Protein AF-D7KE60-F1 (afdb_monomer_lite)

Organism: Arabidopsis lyrata subsp. lyrata (NCBI:txid81972)

Sequence (333 aa):
MVGFKNRYMLMEVFLDPDKDLLGEGTPIILTQFNLSKAIKDSILVNFGECGLGSSLGSFQVKYVNPITKLCIVRSSREEHRQVWSAITLVKSIGNCPEMRSPRTLEVWKLGTVNYLKSLKLQEKLVSERKAHHIPDTLLSLQHPPTYTLGKRRTDHNLLIPESELTKIGAELHYTQRGGDITFHGPHQAILYPIISLRSIGFGARNYVETLERSMIEFASIYGVKARAGNKCETGVWVGDRKIGAIGVRISSGITSHGLAFNIDPDLKYFEHIVPCGIADKEVTSLRRETDTLLPSEEVIHEQLVSCLAKAFSYDDVVWKEDPSVILDTQAEE

InterPro domains:
  IPR000544 Octanoyltransferase [MF_00013] (104-315)
  IPR000544 Octanoyltransferase [TIGR00214] (130-309)
  IPR000544 Octanoyltransferase [cd16444] (106-312)
  IPR002759 RNase P subunit Pop5/Rpp14/Rnp2-like [PF01900] (7-97)
  IPR004143 Biotinyl protein ligase (BPL) and lipoyl protein ligase (LPL), catalytic domain [PF21948] (114-301)
  IPR004143 Biotinyl protein ligase (BPL) and lipoyl protein ligase (LPL), catalytic domain [PS51733] (132-316)
  IPR020605 Octanoyltransferase, conserved site [PS01313] (177-192)
  IPR038085 RNase P subunit Pop5/Rpp14/Rnp2-like domain superfamily [SSF160350] (1-97)
  IPR045864 Class II Aminoacyl-tRNA synthetase/Biotinyl protein ligase (BPL) and lipoyl protein ligase (LPL) [G3DSA:3.30.930.10] (104-313)
  IPR045864 Class II Aminoacyl-tRNA synthetase/Biotinyl protein ligase (BPL) and lipoyl protein ligase (LPL) [SSF55681] (103-314)

Radius of gyration: 23.64 Å; chains: 1; bounding box: 56×45×69 Å

Foldseek 3Di:
DDDDQKDKDKDAWAFDPVPLDPVPNHGDQDDQVLLVVLLLVLQCVPVNPVSSVVFVVQKGWDDADRPRRITMMMGGPVCVVSSVVSSLVRQDRPPIGIDDDFAEEEEEEDEEDAPVLVVVLLVVLLVCVLVVVDGWYKYKYFYAKEKEFEPVAPVVQQQDDQVCQVVVVYYYYYYHWPFGIDITHPQKIWMWIFHQCVSLVDDPVLQQVLLQQLVCVLLVVQVQRKDADDVLRRAIDRPQAGQKHFIWDADPRTITGTMIGHADDPQVSVVRGDGSVDNPGHYDHSVRRGPDDDDDVVVSSVSSVVSSCVSSVRPHYHYDHDCCVVSVPPPDD

pLDDT: mean 86.37, std 14.99, range [31.67, 98.69]

Secondary structure (DSSP, 8-state):
----SEEEEEEE-EE-GGG---TT-------HHHHHHHHHHHHHHHHHHHHHHHHTTTEEEEEE-TTT-EEEEEEETTTHHHHHHHHTT--EETTEEEEPPP-EEEEEEEEE--HHHHHHHHHHHHHHHHTTSS--EEEEEE-SSEEEE-TT--GGGB-S-HHHHGGGT-EEEE--SSSSEEEE-TTEEEEEEE-BTGGGT--HHHHHHHHHHHHHHHHHHTT---EE--TT--SEEETTEEEEEEEEEEETTEEEEEEEEESS--THHHHTB-GGG-TT--B--HHHH--SPP--HHHHHHHHHHHHHHHTT-SEEEEE--THHHHSTTS--

Structure (mmCIF, N/CA/C/O backbone):
data_AF-D7KE60-F1
#
_entry.id   AF-D7KE60-F1
#
loop_
_atom_site.group_PDB
_atom_site.id
_atom_site.type_symbol
_atom_site.label_atom_id
_atom_site.label_alt_id
_atom_site.label_comp_id
_atom_site.label_asym_id
_atom_site.label_entity_id
_atom_site.label_seq_id
_atom_site.pdbx_PDB_ins_code
_atom_site.Cartn_x
_atom_site.Cartn_y
_atom_site.Cartn_z
_atom_site.occupancy
_atom_site.B_iso_or_equiv
_atom_site.auth_seq_id
_atom_site.auth_comp_id
_atom_site.auth_asym_id
_atom_site.auth_atom_id
_atom_site.pdbx_PDB_model_num
ATOM 1 N N . MET A 1 1 ? 34.890 17.217 -29.318 1.00 46.97 1 MET A N 1
ATOM 2 C CA . MET A 1 1 ? 34.384 15.979 -28.680 1.00 46.97 1 MET A CA 1
ATOM 3 C C . MET A 1 1 ? 33.602 15.202 -29.735 1.00 46.97 1 MET A C 1
ATOM 5 O O . MET A 1 1 ? 32.568 15.691 -30.174 1.00 46.97 1 MET A O 1
ATOM 9 N N . VAL A 1 2 ? 34.121 14.079 -30.241 1.00 47.41 2 VAL A N 1
ATOM 10 C CA . VAL A 1 2 ? 33.462 13.324 -31.325 1.00 47.41 2 VAL A CA 1
ATOM 11 C C . VAL A 1 2 ? 32.270 12.573 -30.732 1.00 47.41 2 VAL A C 1
ATOM 13 O O . VAL A 1 2 ? 32.423 11.534 -30.099 1.00 47.41 2 VAL A O 1
ATOM 16 N N . GLY A 1 3 ? 31.071 13.141 -30.855 1.00 57.66 3 GLY A N 1
ATOM 17 C CA . GLY A 1 3 ? 29.850 12.480 -30.411 1.00 57.66 3 GLY A CA 1
ATOM 18 C C . GLY A 1 3 ? 29.487 11.349 -31.368 1.00 57.66 3 GLY A C 1
ATOM 19 O O . GLY A 1 3 ? 29.265 11.599 -32.550 1.00 57.66 3 GLY A O 1
ATOM 20 N N . PHE A 1 4 ? 29.388 10.115 -30.872 1.00 65.50 4 PHE A N 1
ATOM 21 C CA . PHE A 1 4 ? 28.862 9.007 -31.669 1.00 65.50 4 PHE A CA 1
ATOM 22 C C . PHE A 1 4 ? 27.453 9.352 -32.177 1.00 65.50 4 PHE A C 1
ATOM 24 O O . PHE A 1 4 ? 26.570 9.706 -31.392 1.00 65.50 4 PHE A O 1
ATOM 31 N N . LYS A 1 5 ? 27.251 9.263 -33.500 1.00 79.19 5 LYS A N 1
ATOM 32 C CA . LYS A 1 5 ? 25.970 9.584 -34.158 1.00 79.19 5 LYS A CA 1
ATOM 33 C C . LYS A 1 5 ? 24.839 8.621 -33.769 1.00 79.19 5 LYS A C 1
ATOM 35 O O . LYS A 1 5 ? 23.671 8.990 -33.837 1.00 79.19 5 LYS A O 1
ATOM 40 N N . ASN A 1 6 ? 25.192 7.406 -33.342 1.00 86.75 6 ASN A N 1
ATOM 41 C CA . ASN A 1 6 ? 24.256 6.333 -33.018 1.00 86.75 6 ASN A CA 1
ATOM 42 C C . ASN A 1 6 ? 24.413 5.855 -31.568 1.00 86.75 6 ASN A C 1
ATOM 44 O O . ASN A 1 6 ? 25.506 5.902 -30.999 1.00 86.75 6 ASN A O 1
ATOM 48 N N . ARG A 1 7 ? 23.323 5.331 -31.011 1.00 88.94 7 ARG A N 1
ATOM 49 C CA . ARG A 1 7 ? 23.256 4.562 -29.767 1.00 88.94 7 ARG A CA 1
ATOM 50 C C . ARG A 1 7 ? 22.874 3.120 -30.087 1.00 88.94 7 ARG A C 1
ATOM 52 O O . ARG A 1 7 ? 22.149 2.870 -31.048 1.00 88.94 7 ARG A O 1
ATOM 59 N N . TYR A 1 8 ? 23.367 2.190 -29.279 1.00 90.31 8 TYR A N 1
ATOM 60 C CA . TYR A 1 8 ? 23.020 0.776 -29.356 1.00 90.31 8 TYR A CA 1
ATOM 61 C C . TYR A 1 8 ? 22.368 0.371 -28.042 1.00 90.31 8 TYR A C 1
ATOM 63 O O . TYR A 1 8 ? 22.864 0.717 -26.972 1.00 90.31 8 TYR A O 1
ATOM 71 N N . MET A 1 9 ? 21.243 -0.320 -28.149 1.00 88.56 9 MET A N 1
ATOM 72 C CA . MET A 1 9 ? 20.443 -0.808 -27.035 1.00 88.56 9 MET A CA 1
ATOM 73 C C . MET A 1 9 ? 20.484 -2.326 -27.086 1.00 88.56 9 MET A C 1
ATOM 75 O O . MET A 1 9 ? 20.117 -2.905 -28.110 1.00 88.56 9 MET A O 1
ATOM 79 N N . LEU A 1 10 ? 20.961 -2.942 -26.008 1.00 86.62 10 LEU A N 1
ATOM 80 C CA . LEU A 1 10 ? 20.851 -4.377 -25.789 1.00 86.62 10 LEU A CA 1
ATOM 81 C C . LEU A 1 10 ? 19.550 -4.629 -25.028 1.00 86.62 10 LEU A C 1
ATOM 83 O O . LEU A 1 10 ? 19.297 -3.966 -24.024 1.00 86.62 10 LEU A O 1
ATOM 87 N N . MET A 1 11 ? 18.732 -5.547 -25.525 1.00 82.56 11 MET A N 1
ATOM 88 C CA . MET A 1 11 ? 17.484 -5.948 -24.881 1.00 82.56 11 MET A CA 1
ATOM 89 C C . MET A 1 11 ? 17.306 -7.457 -24.978 1.00 82.56 11 MET A C 1
ATOM 91 O O . MET A 1 11 ? 17.810 -8.089 -25.906 1.00 82.56 11 MET A O 1
ATOM 95 N N . GLU A 1 12 ? 16.568 -8.011 -24.034 1.00 82.62 12 GLU A N 1
ATOM 96 C CA . GLU A 1 12 ? 16.146 -9.404 -24.024 1.00 82.62 12 GLU A CA 1
ATOM 97 C C . GLU A 1 12 ? 14.629 -9.440 -24.185 1.00 82.62 12 GLU A C 1
ATOM 99 O O . GLU A 1 12 ? 13.923 -8.643 -23.564 1.00 82.62 12 GLU A O 1
ATOM 104 N N . VAL A 1 13 ? 14.140 -10.309 -25.070 1.00 77.25 13 VAL A N 1
ATOM 105 C CA . VAL A 1 13 ? 12.714 -10.413 -25.389 1.00 77.25 13 VAL A CA 1
ATOM 106 C C . VAL A 1 13 ? 12.153 -11.698 -24.809 1.00 77.25 13 VAL A C 1
ATOM 108 O O . VAL A 1 13 ? 12.461 -12.791 -25.268 1.00 77.25 13 VAL A O 1
ATOM 111 N N . PHE A 1 14 ? 11.265 -11.591 -23.841 1.00 69.81 14 PHE A N 1
ATOM 112 C CA . PHE A 1 14 ? 10.626 -12.768 -23.282 1.00 69.81 14 PHE A CA 1
ATOM 113 C C . PHE A 1 14 ? 9.329 -13.050 -24.085 1.00 69.81 14 PHE A C 1
ATOM 115 O O . PHE A 1 14 ? 8.624 -12.113 -24.467 1.00 69.81 14 PHE A O 1
ATOM 122 N N . LEU A 1 15 ? 8.998 -14.317 -24.359 1.00 64.31 15 LEU A N 1
ATOM 123 C CA . LEU A 1 15 ? 7.749 -14.740 -25.024 1.00 64.31 15 LEU A CA 1
ATOM 124 C C . LEU A 1 15 ? 7.071 -15.831 -24.180 1.00 64.31 15 LEU A C 1
ATOM 126 O O . LEU A 1 15 ? 7.772 -16.710 -23.684 1.00 64.31 15 LEU A O 1
ATOM 130 N N . ASP A 1 16 ? 5.744 -15.767 -24.031 1.00 55.69 16 ASP A N 1
ATOM 131 C CA . ASP A 1 16 ? 4.937 -16.712 -23.239 1.00 55.69 16 ASP A CA 1
ATOM 132 C C . ASP A 1 16 ? 4.808 -18.077 -23.960 1.00 55.69 16 ASP A C 1
ATOM 134 O O . ASP A 1 16 ? 4.165 -18.132 -25.015 1.00 55.69 16 ASP A O 1
ATOM 138 N N . PRO A 1 17 ? 5.385 -19.171 -23.420 1.00 53.06 17 PRO A N 1
ATOM 139 C CA . PRO A 1 17 ? 5.362 -20.488 -24.057 1.00 53.06 17 PRO A CA 1
ATOM 140 C C . PRO A 1 17 ? 3.973 -21.153 -24.049 1.00 53.06 17 PRO A C 1
ATOM 142 O O . PRO A 1 17 ? 3.715 -22.014 -24.888 1.00 53.06 17 PRO A O 1
ATOM 145 N N . ASP A 1 18 ? 3.050 -20.744 -23.168 1.00 51.41 18 ASP A N 1
ATOM 146 C CA . ASP A 1 18 ? 1.690 -21.309 -23.094 1.00 51.41 18 ASP A CA 1
ATOM 147 C C . ASP A 1 18 ? 0.725 -20.653 -24.099 1.00 51.41 18 ASP A C 1
ATOM 149 O O . ASP A 1 18 ? -0.387 -21.135 -24.336 1.00 51.41 18 ASP A O 1
ATOM 153 N N . LYS A 1 19 ? 1.157 -19.556 -24.736 1.00 51.66 19 LYS A N 1
ATOM 154 C CA . LYS A 1 19 ? 0.438 -18.854 -25.813 1.00 51.66 19 LYS A CA 1
ATOM 155 C C . LYS A 1 19 ? 1.137 -18.955 -27.168 1.00 51.66 19 LYS A C 1
ATOM 157 O O . LYS A 1 19 ? 0.814 -18.193 -28.080 1.00 51.66 19 LYS A O 1
ATOM 162 N N . ASP A 1 20 ? 2.019 -19.939 -27.334 1.00 44.69 20 ASP A N 1
ATOM 163 C CA . ASP A 1 20 ? 2.689 -20.266 -28.603 1.00 44.69 20 ASP A CA 1
ATOM 164 C C . ASP A 1 20 ? 1.757 -20.873 -29.673 1.00 44.69 20 ASP A C 1
ATOM 166 O O . ASP A 1 20 ? 2.195 -21.288 -30.747 1.00 44.69 20 ASP A O 1
ATOM 170 N N . LEU A 1 21 ? 0.447 -20.897 -29.430 1.00 43.28 21 LEU A N 1
ATOM 171 C CA . LEU A 1 21 ? -0.534 -21.386 -30.384 1.00 43.28 21 LEU A CA 1
ATOM 172 C C . LEU A 1 21 ? -1.233 -20.205 -31.069 1.00 43.28 21 LEU A C 1
ATOM 174 O O . LEU A 1 21 ? -2.260 -19.697 -30.619 1.00 43.28 21 LEU A O 1
ATOM 178 N N . LEU A 1 22 ? -0.751 -19.862 -32.270 1.00 44.56 22 LEU A N 1
ATOM 179 C CA . LEU A 1 22 ? -1.705 -19.657 -33.365 1.00 44.56 22 LEU A CA 1
ATOM 180 C C . LEU A 1 22 ? -2.633 -20.880 -33.366 1.00 44.56 22 LEU A C 1
ATOM 182 O O . LEU A 1 22 ? -2.173 -21.982 -33.063 1.00 44.56 22 LEU A O 1
ATOM 186 N N . GLY A 1 23 ? -3.898 -20.733 -33.753 1.00 46.22 23 GLY A N 1
ATOM 187 C CA . GLY A 1 23 ? -4.833 -21.860 -33.901 1.00 46.22 23 GLY A CA 1
ATOM 188 C C . GLY A 1 23 ? -4.371 -22.995 -34.841 1.00 46.22 23 GLY A C 1
ATOM 189 O O . GLY A 1 23 ? -5.167 -23.872 -35.142 1.00 46.22 23 GLY A O 1
ATOM 190 N N . GLU A 1 24 ? -3.107 -22.990 -35.287 1.00 43.84 24 GLU A N 1
ATOM 191 C CA . GLU A 1 24 ? -2.428 -23.950 -36.156 1.00 43.84 24 GLU A CA 1
ATOM 192 C C . GLU A 1 24 ? -0.937 -24.198 -35.773 1.00 43.84 24 GLU A C 1
ATOM 194 O O . GLU A 1 24 ? -0.096 -24.404 -36.645 1.00 43.84 24 GLU A O 1
ATOM 199 N N . GLY A 1 25 ? -0.554 -24.174 -34.487 1.00 44.25 25 GLY A N 1
ATOM 200 C CA . GLY A 1 25 ? 0.670 -24.861 -34.010 1.00 44.25 25 GLY A CA 1
ATOM 201 C C . GLY A 1 25 ? 2.030 -24.414 -34.583 1.00 44.25 25 GLY A C 1
ATOM 202 O O . GLY A 1 25 ? 2.962 -25.216 -34.633 1.00 44.25 25 GLY A O 1
ATOM 203 N N . THR A 1 26 ? 2.175 -23.162 -35.025 1.00 46.16 26 THR A N 1
ATOM 204 C CA . THR A 1 26 ? 3.445 -22.617 -35.542 1.00 46.16 26 THR A CA 1
ATOM 205 C C . THR A 1 26 ? 4.108 -21.688 -34.513 1.00 46.16 26 THR A C 1
ATOM 207 O O . THR A 1 26 ? 3.532 -20.645 -34.200 1.00 46.16 26 THR A O 1
ATOM 210 N N . PRO A 1 27 ? 5.317 -22.011 -34.001 1.00 53.16 27 PRO A N 1
ATOM 211 C CA . PRO A 1 27 ? 5.994 -21.191 -32.998 1.00 53.16 27 PRO A CA 1
ATOM 212 C C . PRO A 1 27 ? 6.418 -19.841 -33.583 1.00 53.16 27 PRO A C 1
ATOM 214 O O . PRO A 1 27 ? 6.889 -19.748 -34.723 1.00 53.16 27 PRO A O 1
ATOM 217 N N . ILE A 1 28 ? 6.284 -18.774 -32.795 1.00 56.72 28 ILE A N 1
ATOM 218 C CA . ILE A 1 28 ? 6.616 -17.421 -33.243 1.00 56.72 28 ILE A CA 1
ATOM 219 C C . ILE A 1 28 ? 8.138 -17.252 -33.261 1.00 56.72 28 ILE A C 1
ATOM 221 O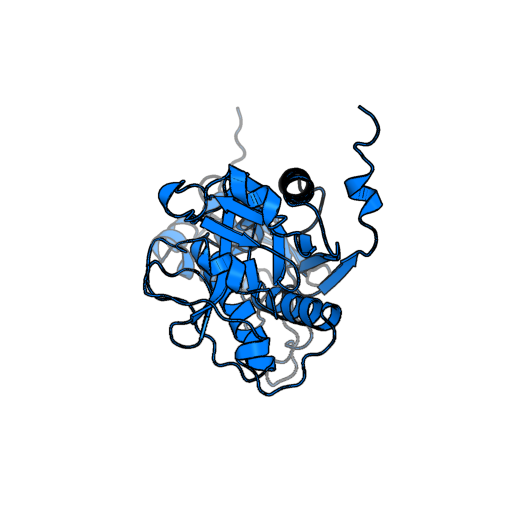 O . ILE A 1 28 ? 8.810 -17.162 -32.234 1.00 56.72 28 ILE A O 1
ATOM 225 N N . ILE A 1 29 ? 8.704 -17.181 -34.466 1.00 67.31 29 ILE A N 1
ATOM 226 C CA . ILE A 1 29 ? 10.134 -16.936 -34.651 1.00 67.31 29 ILE A CA 1
ATOM 227 C C . ILE A 1 29 ? 10.412 -15.447 -34.410 1.00 67.31 29 ILE A C 1
ATOM 229 O O . ILE A 1 29 ? 9.898 -14.565 -35.110 1.00 67.31 29 ILE A O 1
ATOM 233 N N . LEU A 1 30 ? 11.264 -15.160 -33.422 1.00 75.94 30 LEU A N 1
ATOM 234 C CA . LEU A 1 30 ? 11.797 -13.822 -33.179 1.00 75.94 30 LEU A CA 1
ATOM 235 C C . LEU A 1 30 ? 12.681 -13.431 -34.368 1.00 75.94 30 LEU A C 1
ATOM 237 O O . LEU A 1 30 ? 13.759 -13.985 -34.574 1.00 75.94 30 LEU A O 1
ATOM 241 N N . THR A 1 31 ? 12.203 -12.488 -35.178 1.00 84.19 31 THR A N 1
ATOM 242 C CA . THR A 1 31 ? 12.907 -11.989 -36.364 1.00 84.19 31 THR A CA 1
ATOM 243 C C . THR A 1 31 ? 13.138 -10.488 -36.256 1.00 84.19 31 THR A C 1
ATOM 245 O O . THR A 1 31 ? 12.410 -9.772 -35.565 1.00 84.19 31 THR A O 1
ATOM 248 N N . GLN A 1 32 ? 14.125 -9.983 -37.002 1.00 87.56 32 GLN A N 1
ATOM 249 C CA . GLN A 1 32 ? 14.351 -8.539 -37.125 1.00 87.56 32 GLN A CA 1
ATOM 250 C C . GLN A 1 32 ? 13.101 -7.805 -37.628 1.00 87.56 32 GLN A C 1
ATOM 252 O O . GLN A 1 32 ? 12.833 -6.684 -37.199 1.00 87.56 32 GLN A O 1
ATOM 257 N N . PHE A 1 33 ? 12.333 -8.444 -38.515 1.00 86.19 33 PHE A N 1
ATOM 258 C CA . PHE A 1 33 ? 11.104 -7.890 -39.067 1.00 86.19 33 PHE A CA 1
ATOM 259 C C . PHE A 1 33 ? 10.026 -7.722 -37.992 1.00 86.19 33 PHE A C 1
ATOM 261 O O . PHE A 1 33 ? 9.535 -6.611 -37.802 1.00 86.19 33 PHE A O 1
ATOM 268 N N . ASN A 1 34 ? 9.712 -8.790 -37.251 1.00 84.31 34 ASN A N 1
ATOM 269 C CA . ASN A 1 34 ? 8.664 -8.764 -36.229 1.00 84.31 34 ASN A CA 1
ATOM 270 C C . ASN A 1 34 ? 8.994 -7.763 -35.114 1.00 84.31 34 ASN A C 1
ATOM 272 O O . ASN A 1 34 ? 8.144 -6.953 -34.749 1.00 84.31 34 ASN A O 1
ATOM 276 N N . LEU A 1 35 ? 10.245 -7.751 -34.642 1.00 87.00 35 LEU A N 1
ATOM 277 C CA . LEU A 1 35 ? 10.690 -6.803 -33.622 1.00 87.00 35 LEU A CA 1
ATOM 278 C C . LEU A 1 35 ? 10.677 -5.358 -34.144 1.00 87.00 35 LEU A C 1
ATOM 280 O O . LEU A 1 35 ? 10.209 -4.449 -33.464 1.00 87.00 35 LEU A O 1
ATOM 284 N N . SER A 1 36 ? 11.138 -5.124 -35.379 1.00 89.69 36 SER A N 1
ATOM 285 C CA . SER A 1 36 ? 11.088 -3.784 -35.967 1.00 89.69 36 SER A CA 1
ATOM 286 C C . SER A 1 36 ? 9.656 -3.293 -36.151 1.00 89.69 36 SER A C 1
ATOM 288 O O . SER A 1 36 ? 9.430 -2.092 -36.010 1.00 89.69 36 SER A O 1
ATOM 290 N N . LYS A 1 37 ? 8.719 -4.178 -36.502 1.00 87.56 37 LYS A N 1
ATOM 291 C CA . LYS A 1 37 ? 7.302 -3.845 -36.640 1.00 87.56 37 LYS A CA 1
ATOM 292 C C . LYS A 1 37 ? 6.700 -3.485 -35.282 1.00 87.56 37 LYS A C 1
ATOM 294 O O . LYS A 1 37 ? 6.145 -2.404 -35.156 1.00 87.56 37 LYS A O 1
ATOM 299 N N . ALA A 1 38 ? 6.926 -4.307 -34.260 1.00 86.94 38 ALA A N 1
ATOM 300 C CA . ALA A 1 38 ? 6.417 -4.070 -32.911 1.00 86.94 38 ALA A CA 1
ATOM 301 C C . ALA A 1 38 ? 6.899 -2.733 -32.315 1.00 86.94 38 ALA A C 1
ATOM 303 O O . ALA A 1 38 ? 6.112 -1.975 -31.750 1.00 86.94 38 ALA A O 1
ATOM 304 N N . ILE A 1 39 ? 8.174 -2.381 -32.528 1.00 89.31 39 ILE A N 1
ATOM 305 C CA . ILE A 1 39 ? 8.711 -1.074 -32.121 1.00 89.31 39 ILE A CA 1
ATOM 306 C C . ILE A 1 39 ? 8.022 0.067 -32.884 1.00 89.31 39 ILE A C 1
ATOM 308 O O . ILE A 1 39 ? 7.667 1.067 -32.270 1.00 89.31 39 ILE A O 1
ATOM 312 N N . LYS A 1 40 ? 7.804 -0.060 -34.203 1.00 90.19 40 LYS A N 1
ATOM 313 C CA . LYS A 1 40 ? 7.091 0.965 -34.994 1.00 90.19 40 LYS A CA 1
ATOM 314 C C . LYS A 1 40 ? 5.652 1.143 -34.525 1.00 90.19 40 LYS A C 1
ATOM 316 O O . LYS A 1 40 ? 5.221 2.279 -34.365 1.00 90.19 40 LYS A O 1
ATOM 321 N N . ASP A 1 41 ? 4.950 0.045 -34.271 1.00 87.50 41 ASP A N 1
ATOM 322 C CA . ASP A 1 41 ? 3.567 0.063 -33.796 1.00 87.50 41 ASP A CA 1
ATOM 323 C C . ASP A 1 41 ? 3.491 0.729 -32.411 1.00 87.50 41 ASP A C 1
ATOM 325 O O . ASP A 1 41 ? 2.658 1.604 -32.187 1.00 87.50 41 ASP A O 1
ATOM 329 N N . SER A 1 42 ? 4.431 0.424 -31.509 1.00 86.50 42 SER A N 1
ATOM 330 C CA . SER A 1 42 ? 4.547 1.114 -30.218 1.00 86.50 42 SER A CA 1
ATOM 331 C C . SER A 1 42 ? 4.870 2.605 -30.369 1.00 86.50 42 SER A C 1
ATOM 333 O O . SER A 1 42 ? 4.292 3.432 -29.660 1.00 86.50 42 SER A O 1
ATOM 335 N N . ILE A 1 43 ? 5.749 2.990 -31.305 1.00 88.31 43 ILE A N 1
ATOM 336 C CA . ILE A 1 43 ? 6.020 4.409 -31.583 1.00 88.31 43 ILE A CA 1
ATOM 337 C C . ILE A 1 43 ? 4.743 5.103 -32.065 1.00 88.31 43 ILE A C 1
ATOM 339 O O . ILE A 1 43 ? 4.411 6.171 -31.562 1.00 88.31 43 ILE A O 1
ATOM 343 N N . LEU A 1 44 ? 4.012 4.490 -32.995 1.00 88.00 44 LEU A N 1
ATOM 344 C CA . LEU A 1 44 ? 2.772 5.041 -33.535 1.00 88.00 44 LEU A CA 1
ATOM 345 C C . LEU A 1 44 ? 1.718 5.242 -32.441 1.00 88.00 44 LEU A C 1
ATOM 347 O O . LEU A 1 44 ? 1.119 6.310 -32.355 1.00 88.00 44 LEU A O 1
ATOM 351 N N . VAL A 1 45 ? 1.524 4.241 -31.580 1.00 85.19 45 VAL A N 1
ATOM 352 C CA . VAL A 1 45 ? 0.540 4.294 -30.489 1.00 85.19 45 VAL A CA 1
ATOM 353 C C . VAL A 1 45 ? 0.895 5.367 -29.456 1.00 85.19 45 VAL A C 1
ATOM 355 O O . VAL A 1 45 ? 0.009 6.076 -28.987 1.00 85.19 45 VAL A O 1
ATOM 358 N N . ASN A 1 46 ? 2.174 5.500 -29.095 1.00 83.69 46 ASN A N 1
ATOM 359 C CA . ASN A 1 46 ? 2.593 6.362 -27.985 1.00 83.69 46 ASN A CA 1
ATOM 360 C C . ASN A 1 46 ? 3.010 7.782 -28.413 1.00 83.69 46 ASN A C 1
ATOM 362 O O . ASN A 1 46 ? 2.935 8.706 -27.606 1.00 83.69 46 ASN A O 1
ATOM 366 N N . PHE A 1 47 ? 3.457 7.965 -29.659 1.00 86.38 47 PHE A N 1
ATOM 367 C CA . PHE A 1 47 ? 4.013 9.224 -30.181 1.00 86.38 47 PHE A CA 1
ATOM 368 C C . PHE A 1 47 ? 3.332 9.709 -31.473 1.00 86.38 47 PHE A C 1
ATOM 370 O O . PHE A 1 47 ? 3.720 10.741 -32.027 1.00 86.38 47 PHE A O 1
ATOM 377 N N . GLY A 1 48 ? 2.305 8.999 -31.949 1.00 85.50 48 GLY A N 1
ATOM 378 C CA . GLY A 1 48 ? 1.530 9.364 -33.132 1.00 85.50 48 GLY A CA 1
ATOM 379 C C . GLY A 1 48 ? 2.303 9.241 -34.448 1.00 85.50 48 GLY A C 1
ATOM 380 O O . GLY A 1 48 ? 3.457 8.808 -34.502 1.00 85.50 48 GLY A O 1
ATOM 381 N N . GLU A 1 49 ? 1.658 9.653 -35.540 1.00 89.50 49 GLU A N 1
ATOM 382 C CA . GLU A 1 49 ? 2.231 9.577 -36.891 1.00 89.50 49 GLU A CA 1
ATOM 383 C C . GLU A 1 49 ? 3.487 10.441 -37.046 1.00 89.50 49 GLU A C 1
ATOM 385 O O . GLU A 1 49 ? 4.440 10.024 -37.699 1.00 89.50 49 GLU A O 1
ATOM 390 N N . CYS A 1 50 ? 3.530 11.610 -36.396 1.00 85.06 50 CYS A N 1
ATOM 391 C CA . CYS A 1 50 ? 4.701 12.488 -36.408 1.00 85.06 50 CYS A CA 1
ATOM 392 C C . CYS A 1 50 ? 5.920 11.822 -35.754 1.00 85.06 50 CYS A C 1
ATOM 394 O O . CYS A 1 50 ? 7.019 11.892 -36.305 1.00 85.06 50 CYS A O 1
ATOM 396 N N . GLY A 1 51 ? 5.728 11.147 -34.614 1.00 84.50 51 GLY A N 1
ATOM 397 C CA . GLY A 1 51 ? 6.797 10.404 -33.945 1.00 84.50 51 GLY A CA 1
ATOM 398 C C . GLY A 1 51 ? 7.267 9.206 -34.771 1.00 84.50 51 GLY A C 1
ATOM 399 O O . GLY A 1 51 ? 8.467 8.958 -34.895 1.00 84.50 51 GLY A O 1
ATOM 400 N N . LEU A 1 52 ? 6.343 8.488 -35.416 1.00 88.12 52 LEU A N 1
ATOM 401 C CA . LEU A 1 52 ? 6.719 7.425 -36.349 1.00 88.12 52 LEU A CA 1
ATOM 402 C C . LEU A 1 52 ? 7.509 7.989 -37.543 1.00 88.12 52 LEU A C 1
ATOM 404 O O . LEU A 1 52 ? 8.540 7.426 -37.910 1.00 88.12 52 LEU A O 1
ATOM 408 N N . GLY A 1 53 ? 7.068 9.126 -38.085 1.00 86.06 53 GLY A N 1
ATOM 409 C CA . GLY A 1 53 ? 7.720 9.904 -39.137 1.00 86.06 53 GLY A CA 1
ATOM 410 C C . GLY A 1 53 ? 9.176 10.248 -38.829 1.00 86.06 53 GLY A C 1
ATOM 411 O O . GLY A 1 53 ? 10.059 9.929 -39.622 1.00 86.06 53 GLY A O 1
ATOM 412 N N . SER A 1 54 ? 9.445 10.838 -37.659 1.00 83.94 54 SER A N 1
ATOM 413 C CA . SER A 1 54 ? 10.810 11.198 -37.229 1.00 83.94 54 SER A CA 1
ATOM 414 C C . SER A 1 54 ? 11.699 9.974 -36.984 1.00 83.94 54 SER A C 1
ATOM 416 O O . SER A 1 54 ? 12.918 10.002 -37.183 1.00 83.94 54 SER A O 1
ATOM 418 N N . SER A 1 55 ? 11.084 8.868 -36.564 1.00 84.00 55 SER A N 1
ATOM 419 C CA . SER A 1 55 ? 11.781 7.626 -36.244 1.00 84.00 55 SER A CA 1
ATOM 420 C C . SER A 1 55 ? 12.035 6.721 -37.457 1.00 84.00 55 SER A C 1
ATOM 422 O O . SER A 1 55 ? 12.874 5.815 -37.377 1.00 84.00 55 SER A O 1
ATOM 424 N N . LEU A 1 56 ? 11.363 6.951 -38.590 1.00 77.25 56 LEU A N 1
ATOM 425 C CA . LEU A 1 56 ? 11.551 6.197 -39.832 1.00 77.25 56 LEU A CA 1
ATOM 426 C C . LEU A 1 56 ? 12.972 6.421 -40.383 1.00 77.25 56 LEU A C 1
ATOM 428 O O . LEU A 1 56 ? 13.328 7.494 -40.851 1.00 77.25 56 LEU A O 1
ATOM 432 N N . GLY A 1 57 ? 13.814 5.386 -40.293 1.00 79.44 57 GLY A N 1
ATOM 433 C CA . GLY A 1 57 ? 15.237 5.433 -40.673 1.00 79.44 57 GLY A CA 1
ATOM 434 C C . GLY A 1 57 ? 16.185 5.819 -39.529 1.00 79.44 57 GLY A C 1
ATOM 435 O O . GLY A 1 57 ? 17.383 5.524 -39.587 1.00 79.44 57 GLY A O 1
ATOM 436 N N . SER A 1 58 ? 15.645 6.378 -38.445 1.00 84.69 58 SER A N 1
ATOM 437 C CA . SER A 1 58 ? 16.393 6.733 -37.237 1.00 84.69 58 SER A CA 1
ATOM 438 C C . SER A 1 58 ? 16.685 5.533 -36.341 1.00 84.69 58 SER A C 1
ATOM 440 O O . SER A 1 58 ? 17.556 5.633 -35.483 1.00 84.69 58 SER A O 1
ATOM 442 N N . PHE A 1 59 ? 16.045 4.377 -36.538 1.00 92.19 59 PHE A N 1
ATOM 443 C CA . PHE A 1 59 ? 16.415 3.144 -35.842 1.00 92.19 59 PHE A CA 1
ATOM 444 C C . PHE A 1 59 ? 16.438 1.912 -36.750 1.00 92.19 59 PHE A C 1
ATOM 446 O O . PHE A 1 59 ? 15.821 1.880 -37.812 1.00 92.19 59 PHE A O 1
ATOM 453 N N . GLN A 1 60 ? 17.190 0.895 -36.330 1.00 92.81 60 GLN A N 1
ATOM 454 C CA . GLN A 1 60 ? 17.276 -0.394 -37.005 1.00 92.81 60 GLN A CA 1
ATOM 455 C C . GLN A 1 60 ? 17.584 -1.509 -36.004 1.00 92.81 60 GLN A C 1
ATOM 457 O O . GLN A 1 60 ? 18.542 -1.409 -35.234 1.00 92.81 60 GLN A O 1
ATOM 462 N N . VAL A 1 61 ? 16.826 -2.602 -36.069 1.00 91.94 61 VAL A N 1
ATOM 463 C CA . VAL A 1 61 ? 17.172 -3.855 -35.388 1.00 91.94 61 VAL A CA 1
ATOM 464 C C . VAL A 1 61 ? 18.378 -4.469 -36.105 1.00 91.94 61 VAL A C 1
ATOM 466 O O . VAL A 1 61 ? 18.303 -4.791 -37.288 1.00 91.94 61 VAL A O 1
ATOM 469 N N . LYS A 1 62 ? 19.518 -4.565 -35.419 1.00 93.56 62 LYS A N 1
ATOM 470 C CA . LYS A 1 62 ? 20.794 -5.038 -35.981 1.00 93.56 62 LYS A CA 1
ATOM 471 C C . LYS A 1 62 ? 21.039 -6.519 -35.745 1.00 93.56 62 LYS A C 1
ATOM 473 O O . LYS A 1 62 ? 21.686 -7.162 -36.564 1.00 93.56 62 LYS A O 1
ATOM 478 N N . TYR A 1 63 ? 20.544 -7.038 -34.632 1.00 91.88 63 TYR A N 1
ATOM 479 C CA . TYR A 1 63 ? 20.760 -8.416 -34.225 1.00 91.88 63 TYR A CA 1
ATOM 480 C C . TYR A 1 63 ? 19.534 -8.923 -33.482 1.00 91.88 63 TYR A C 1
ATOM 482 O O . TYR A 1 63 ? 18.932 -8.170 -32.717 1.00 91.88 63 TYR A O 1
ATOM 490 N N . VAL A 1 64 ? 19.192 -10.182 -33.726 1.00 88.56 64 VAL A N 1
ATOM 491 C CA . VAL A 1 64 ? 18.165 -10.936 -33.010 1.00 88.56 64 VAL A CA 1
ATOM 492 C C . VAL A 1 64 ? 18.672 -12.365 -32.907 1.00 88.56 64 VAL A C 1
ATOM 494 O O . VAL A 1 64 ? 18.968 -12.982 -33.930 1.00 88.56 64 VAL A O 1
ATOM 497 N N . ASN A 1 65 ? 18.774 -12.882 -31.689 1.00 85.38 65 ASN A N 1
ATOM 498 C CA . ASN A 1 65 ? 19.011 -14.292 -31.436 1.00 85.38 65 ASN A CA 1
ATOM 499 C C . ASN A 1 65 ? 17.690 -14.939 -31.001 1.00 85.38 65 ASN A C 1
ATOM 501 O O . ASN A 1 65 ? 17.200 -14.624 -29.920 1.00 85.38 65 ASN A O 1
ATOM 505 N N . PRO A 1 66 ? 17.093 -15.838 -31.797 1.00 76.94 66 PRO A N 1
ATOM 506 C CA . PRO A 1 66 ? 15.814 -16.451 -31.444 1.00 76.94 66 PRO A CA 1
ATOM 507 C C . PRO A 1 66 ? 15.921 -17.468 -30.295 1.00 76.94 66 PRO A C 1
ATOM 509 O O . PRO A 1 66 ? 14.892 -17.803 -29.710 1.00 76.94 66 PRO A O 1
ATOM 512 N N . ILE A 1 67 ? 17.132 -17.943 -29.969 1.00 77.31 67 ILE A N 1
ATOM 513 C CA . ILE A 1 67 ? 17.395 -18.908 -28.892 1.00 77.31 67 ILE A CA 1
ATOM 514 C C . ILE A 1 67 ? 17.599 -18.167 -27.571 1.00 77.31 67 ILE A C 1
ATOM 516 O O . ILE A 1 67 ? 16.832 -18.363 -26.639 1.00 77.31 67 ILE A O 1
ATOM 520 N N . THR A 1 68 ? 18.591 -17.273 -27.503 1.00 80.00 68 THR A N 1
ATOM 521 C CA . THR A 1 68 ? 18.889 -16.502 -26.279 1.00 80.00 68 THR A CA 1
ATOM 522 C C . THR A 1 68 ? 17.976 -15.297 -26.091 1.00 80.00 68 THR A C 1
ATOM 524 O O . THR A 1 68 ? 18.112 -14.573 -25.115 1.00 80.00 68 THR A O 1
ATOM 527 N N . LYS A 1 69 ? 17.105 -15.025 -27.067 1.00 80.50 69 LYS A N 1
ATOM 528 C CA . LYS A 1 69 ? 16.186 -13.882 -27.116 1.00 80.50 69 LYS A CA 1
ATOM 529 C C . LYS A 1 69 ? 16.839 -12.497 -27.040 1.00 80.50 69 LYS A C 1
ATOM 531 O O . LYS A 1 69 ? 16.151 -11.480 -26.933 1.00 80.50 69 LYS A O 1
ATOM 536 N N . LEU A 1 70 ? 18.162 -12.433 -27.160 1.00 84.56 70 LEU A N 1
ATOM 537 C CA . LEU A 1 70 ? 18.915 -11.186 -27.160 1.00 84.56 70 LEU A CA 1
ATOM 538 C C . LEU A 1 70 ? 18.757 -10.446 -28.485 1.00 84.56 70 LEU A C 1
ATOM 540 O O . LEU A 1 70 ? 18.938 -11.009 -29.568 1.00 84.56 70 LEU A O 1
ATOM 544 N N . CYS A 1 71 ? 18.490 -9.150 -28.389 1.00 89.50 71 CYS A N 1
ATOM 545 C CA . CYS A 1 71 ? 18.304 -8.259 -29.518 1.00 89.50 71 CYS A CA 1
ATOM 546 C C . CYS A 1 71 ? 19.162 -6.999 -29.361 1.00 89.50 71 CYS A C 1
ATOM 548 O O . CYS A 1 71 ? 19.335 -6.467 -28.264 1.00 89.50 71 CYS A O 1
ATOM 550 N N . ILE A 1 72 ? 19.686 -6.496 -30.480 1.00 91.75 72 ILE A N 1
ATOM 551 C CA . ILE A 1 72 ? 20.420 -5.227 -30.525 1.00 91.75 72 ILE A CA 1
ATOM 552 C C . ILE A 1 72 ? 19.684 -4.273 -31.448 1.00 91.75 72 ILE A C 1
ATOM 554 O O . ILE A 1 72 ? 19.527 -4.547 -32.641 1.00 91.75 72 ILE A O 1
ATOM 558 N N . VAL A 1 73 ? 19.297 -3.116 -30.918 1.00 92.00 73 VAL A N 1
ATOM 559 C CA . VAL A 1 73 ? 18.659 -2.049 -31.689 1.00 92.00 73 VAL A CA 1
ATOM 560 C C . VAL A 1 73 ? 19.578 -0.839 -31.743 1.00 92.00 73 VAL A C 1
ATOM 562 O O . VAL A 1 73 ? 19.990 -0.291 -30.722 1.00 92.00 73 VAL A O 1
ATOM 565 N N . ARG A 1 74 ? 19.911 -0.417 -32.962 1.00 93.44 74 ARG A N 1
ATOM 566 C CA . ARG A 1 74 ? 20.614 0.838 -33.223 1.00 93.44 74 ARG A CA 1
ATOM 567 C C . ARG A 1 74 ? 19.586 1.955 -33.338 1.00 93.44 74 ARG A C 1
ATOM 569 O O . ARG A 1 74 ? 18.658 1.810 -34.125 1.00 93.44 74 ARG A O 1
ATOM 576 N N . SER A 1 75 ? 19.800 3.086 -32.680 1.00 93.00 75 SER A N 1
ATOM 577 C CA . SER A 1 75 ? 19.039 4.320 -32.909 1.00 93.00 75 SER A CA 1
ATOM 578 C C . SER A 1 75 ? 19.966 5.515 -33.143 1.00 93.00 75 SER A C 1
ATOM 580 O O . SER A 1 75 ? 21.109 5.520 -32.681 1.00 93.00 75 SER A O 1
ATOM 582 N N . SER A 1 76 ? 19.488 6.547 -33.834 1.00 90.25 76 SER A N 1
ATOM 583 C CA . SER A 1 76 ? 20.137 7.853 -33.889 1.00 90.25 76 SER A CA 1
ATOM 584 C C . SER A 1 76 ? 20.170 8.454 -32.485 1.00 90.25 76 SER A C 1
ATOM 586 O O . SER A 1 76 ? 19.380 8.091 -31.609 1.00 90.25 76 SER A O 1
ATOM 588 N N . ARG A 1 77 ? 21.121 9.353 -32.231 1.00 85.25 77 ARG A N 1
ATOM 589 C CA . ARG A 1 77 ? 21.238 10.004 -30.922 1.00 85.25 77 ARG A CA 1
ATOM 590 C C . ARG A 1 77 ? 20.040 10.905 -30.598 1.00 85.25 77 ARG A C 1
ATOM 592 O O . ARG A 1 77 ? 19.685 10.996 -29.426 1.00 85.25 77 ARG A O 1
ATOM 599 N N . GLU A 1 78 ? 19.458 11.542 -31.609 1.00 86.62 78 GLU A N 1
ATOM 600 C CA . GLU A 1 78 ? 18.320 12.463 -31.479 1.00 86.62 78 GLU A CA 1
ATOM 601 C C . GLU A 1 78 ? 17.052 11.710 -31.062 1.00 86.62 78 GLU A C 1
ATOM 603 O O . GLU A 1 78 ? 16.449 12.034 -30.042 1.00 86.62 78 GLU A O 1
ATOM 608 N N . GLU A 1 79 ? 16.746 10.604 -31.744 1.00 87.12 79 GLU A N 1
ATOM 609 C CA . GLU A 1 79 ? 15.517 9.834 -31.513 1.00 87.12 79 GLU A CA 1
ATOM 610 C C . GLU A 1 79 ? 15.682 8.719 -30.465 1.00 87.12 79 GLU A C 1
ATOM 612 O O . GLU A 1 79 ? 14.728 8.018 -30.136 1.00 87.12 79 GLU A O 1
ATOM 617 N N . HIS A 1 80 ? 16.881 8.532 -29.898 1.00 86.50 80 HIS A N 1
ATOM 618 C CA . HIS A 1 80 ? 17.173 7.425 -28.977 1.00 86.50 80 HIS A CA 1
ATOM 619 C C . HIS A 1 80 ? 16.205 7.345 -27.792 1.00 86.50 80 HIS A C 1
ATOM 621 O O . HIS A 1 80 ? 15.789 6.252 -27.423 1.00 86.50 80 HIS A O 1
ATOM 627 N N . ARG A 1 81 ? 15.827 8.487 -27.202 1.00 86.75 81 ARG A N 1
ATOM 628 C CA . ARG A 1 81 ? 14.909 8.511 -26.050 1.00 86.75 81 ARG A CA 1
ATOM 629 C C . ARG A 1 81 ? 13.502 8.058 -26.431 1.00 86.75 81 ARG A C 1
ATOM 631 O O . ARG A 1 81 ? 12.886 7.325 -25.663 1.00 86.75 81 ARG A O 1
ATOM 638 N N . GLN A 1 82 ? 13.023 8.479 -27.599 1.00 87.75 82 GLN A N 1
ATOM 639 C CA . GLN A 1 82 ? 11.718 8.086 -28.121 1.00 87.75 82 GLN A CA 1
ATOM 640 C C . GLN A 1 82 ? 11.700 6.593 -28.448 1.00 87.75 82 GLN A C 1
ATOM 642 O O . GLN A 1 82 ? 10.829 5.870 -27.973 1.00 87.75 82 GLN A O 1
ATOM 647 N N . VAL A 1 83 ? 12.713 6.114 -29.178 1.00 87.12 83 VAL A N 1
ATOM 648 C CA . VAL A 1 83 ? 12.840 4.699 -29.549 1.00 87.12 83 VAL A CA 1
ATOM 649 C C . VAL A 1 83 ? 12.979 3.818 -28.303 1.00 87.12 83 VAL A C 1
ATOM 651 O O . VAL A 1 83 ? 12.284 2.813 -28.205 1.00 87.12 83 VAL A O 1
ATOM 654 N N . TRP A 1 84 ? 13.802 4.208 -27.321 1.00 85.31 84 TRP A N 1
ATOM 655 C CA . TRP A 1 84 ? 13.930 3.493 -26.044 1.00 85.31 84 TRP A CA 1
ATOM 656 C C . TRP A 1 84 ? 12.597 3.417 -25.299 1.00 85.31 84 TRP A C 1
ATOM 658 O O . TRP A 1 84 ? 12.182 2.337 -24.892 1.00 85.31 84 TRP A O 1
ATOM 668 N N . SER A 1 85 ? 11.896 4.547 -25.164 1.00 82.25 85 SER A N 1
ATOM 669 C CA . SER A 1 85 ? 10.587 4.582 -24.510 1.00 82.25 85 SER A CA 1
ATOM 670 C C . SER A 1 85 ? 9.577 3.686 -25.222 1.00 82.25 85 SER A C 1
ATOM 672 O O . SER A 1 85 ? 8.841 2.962 -24.559 1.00 82.25 85 SER A O 1
ATOM 674 N N . ALA A 1 86 ? 9.548 3.701 -26.556 1.00 86.12 86 ALA A N 1
ATOM 675 C CA . ALA A 1 86 ? 8.652 2.850 -27.325 1.00 86.12 86 ALA A CA 1
ATOM 676 C C . ALA A 1 86 ? 8.978 1.364 -27.145 1.00 86.12 86 ALA A C 1
ATOM 678 O O . ALA A 1 86 ? 8.058 0.588 -26.917 1.00 86.12 86 ALA A O 1
ATOM 679 N N . ILE A 1 87 ? 10.261 0.977 -27.174 1.00 86.31 87 ILE A N 1
ATOM 680 C CA . ILE A 1 87 ? 10.707 -0.399 -26.898 1.00 86.31 87 ILE A CA 1
ATOM 681 C C . ILE A 1 87 ? 10.194 -0.868 -25.532 1.00 86.31 87 ILE A C 1
ATOM 683 O O . ILE A 1 87 ? 9.611 -1.938 -25.441 1.00 86.31 87 ILE A O 1
ATOM 687 N N . THR A 1 88 ? 10.339 -0.054 -24.481 1.00 80.12 88 THR A N 1
ATOM 688 C CA . THR A 1 88 ? 9.865 -0.425 -23.131 1.00 80.12 88 THR A CA 1
ATOM 689 C C . THR A 1 88 ? 8.343 -0.519 -22.994 1.00 80.12 88 THR A C 1
ATOM 691 O O . THR A 1 88 ? 7.847 -0.979 -21.970 1.00 80.12 88 THR A O 1
ATOM 694 N N . LEU A 1 89 ? 7.604 -0.041 -23.997 1.00 78.12 89 LEU A N 1
ATOM 695 C CA . LEU A 1 89 ? 6.143 -0.030 -24.043 1.00 78.12 89 LEU A CA 1
ATOM 696 C C . LEU A 1 89 ? 5.581 -0.997 -25.085 1.00 78.12 89 LEU A C 1
ATOM 698 O O . LEU A 1 89 ? 4.359 -1.039 -25.256 1.00 78.12 89 LEU A O 1
ATOM 702 N N . VAL A 1 90 ? 6.433 -1.740 -25.800 1.00 79.94 90 VAL A N 1
ATOM 703 C CA . VAL A 1 90 ? 5.944 -2.828 -26.639 1.00 79.94 90 VAL A CA 1
ATOM 704 C C . VAL A 1 90 ? 5.250 -3.836 -25.708 1.00 79.94 90 VAL A C 1
ATOM 706 O O . VAL A 1 90 ? 5.614 -4.016 -24.546 1.00 79.94 90 VAL A O 1
ATOM 709 N N . LYS A 1 91 ? 4.107 -4.350 -26.167 1.00 69.12 91 LYS A N 1
ATOM 710 C CA . LYS A 1 91 ? 3.268 -5.301 -25.417 1.00 69.12 91 LYS A CA 1
ATOM 711 C C . LYS A 1 91 ? 3.069 -6.608 -26.168 1.00 69.12 91 LYS A C 1
ATOM 713 O O . LYS A 1 91 ? 2.505 -7.549 -25.620 1.00 69.12 91 LYS A O 1
ATOM 718 N N . SER A 1 92 ? 3.467 -6.650 -27.435 1.00 71.00 92 SER A N 1
ATOM 719 C CA . SER A 1 92 ? 3.282 -7.792 -28.319 1.00 71.00 92 SER A CA 1
ATOM 720 C C . SER A 1 92 ? 4.212 -7.704 -29.520 1.00 71.00 92 SER A C 1
ATOM 722 O O . SER A 1 92 ? 4.324 -6.642 -30.137 1.00 71.00 92 SER A O 1
ATOM 724 N N . ILE A 1 93 ? 4.802 -8.833 -29.903 1.00 72.88 93 ILE A N 1
ATOM 725 C CA . ILE A 1 93 ? 5.538 -8.998 -31.157 1.00 72.88 93 ILE A CA 1
ATOM 726 C C . ILE A 1 93 ? 4.750 -9.975 -32.029 1.00 72.88 93 ILE A C 1
ATOM 728 O O . ILE A 1 93 ? 4.667 -11.170 -31.748 1.00 72.88 93 ILE A O 1
ATOM 732 N N . GLY A 1 94 ? 4.157 -9.462 -33.110 1.00 69.44 94 GLY A N 1
ATOM 733 C CA . GLY A 1 94 ? 3.211 -10.240 -33.913 1.00 69.44 94 GLY A CA 1
ATOM 734 C C . GLY A 1 94 ? 1.935 -10.541 -33.120 1.00 69.44 94 GLY A C 1
ATOM 735 O O . GLY A 1 94 ? 1.369 -9.632 -32.521 1.00 69.44 94 GLY A O 1
ATOM 736 N N . ASN A 1 95 ? 1.505 -11.806 -33.106 1.00 57.97 95 ASN A N 1
ATOM 737 C CA . ASN A 1 95 ? 0.361 -12.270 -32.308 1.00 57.97 95 ASN A CA 1
ATOM 738 C C . ASN A 1 95 ? 0.767 -12.773 -30.908 1.00 57.97 95 ASN A C 1
ATOM 740 O O . ASN A 1 95 ? -0.102 -13.185 -30.145 1.00 57.97 95 ASN A O 1
ATOM 744 N N . CYS A 1 96 ? 2.062 -12.744 -30.563 1.00 53.09 96 CYS A N 1
ATOM 745 C CA . CYS A 1 96 ? 2.522 -13.098 -29.223 1.00 53.09 96 CYS A CA 1
ATOM 746 C C . CYS A 1 96 ? 2.452 -11.857 -28.329 1.00 53.09 96 CYS A C 1
ATOM 748 O O . CYS A 1 96 ? 3.077 -10.849 -28.680 1.00 53.09 96 CYS A O 1
ATOM 750 N N . PRO A 1 97 ? 1.753 -11.886 -27.185 1.00 54.66 97 PRO A N 1
ATOM 751 C CA . PRO A 1 97 ? 1.988 -10.892 -26.148 1.00 54.66 97 PRO A CA 1
ATOM 752 C C . PRO A 1 97 ? 3.450 -10.998 -25.679 1.00 54.66 97 PRO A C 1
ATOM 754 O O . PRO A 1 97 ? 3.940 -12.087 -25.395 1.00 54.66 97 PRO A O 1
ATOM 757 N N . GLU A 1 98 ? 4.167 -9.874 -25.638 1.00 49.84 98 GLU A N 1
ATOM 758 C CA . GLU A 1 98 ? 5.518 -9.833 -25.077 1.00 49.84 98 GLU A CA 1
ATOM 759 C C . GLU A 1 98 ? 5.449 -10.158 -23.585 1.00 49.84 98 GLU A C 1
ATOM 761 O O . GLU A 1 98 ? 4.613 -9.615 -22.854 1.00 49.84 98 GLU A O 1
ATOM 766 N N . MET A 1 99 ? 6.369 -10.997 -23.114 1.00 50.38 99 MET A N 1
ATOM 767 C CA . MET A 1 99 ? 6.676 -11.054 -21.695 1.00 50.38 99 MET A CA 1
ATOM 768 C C . MET A 1 99 ? 7.564 -9.851 -21.343 1.00 50.38 99 MET A C 1
ATOM 770 O O . MET A 1 99 ? 8.628 -9.599 -21.911 1.00 50.38 99 MET A O 1
ATOM 774 N N . ARG A 1 100 ? 7.130 -9.140 -20.312 1.00 56.19 100 ARG A N 1
ATOM 775 C CA . ARG A 1 100 ? 8.010 -8.463 -19.354 1.00 56.19 100 ARG A CA 1
ATOM 776 C C . ARG A 1 100 ? 8.929 -9.501 -18.693 1.00 56.19 100 ARG A C 1
ATOM 778 O O . ARG A 1 100 ? 8.497 -10.634 -18.496 1.00 56.19 100 ARG A O 1
ATOM 785 N N . SER A 1 101 ? 10.162 -9.132 -18.328 1.00 57.66 101 SER A N 1
ATOM 786 C CA . SER A 1 101 ? 10.995 -9.996 -17.474 1.00 57.66 101 SER A CA 1
ATOM 787 C C . SER A 1 101 ? 10.182 -10.435 -16.255 1.00 57.66 101 SER A C 1
ATOM 789 O O . SER A 1 101 ? 9.491 -9.570 -15.701 1.00 57.66 101 SER A O 1
ATOM 791 N N . PRO A 1 102 ? 10.248 -11.718 -15.847 1.00 68.69 102 PRO A N 1
ATOM 792 C CA . PRO A 1 102 ? 9.495 -12.199 -14.701 1.00 68.69 102 PRO A CA 1
ATOM 793 C C . PRO A 1 102 ? 9.802 -11.315 -13.496 1.00 68.69 102 PRO A C 1
ATOM 795 O O . PRO A 1 102 ? 10.962 -11.054 -13.161 1.00 68.69 102 PRO A O 1
ATOM 798 N N . ARG A 1 103 ? 8.748 -10.761 -12.906 1.00 85.44 103 ARG A N 1
ATOM 799 C CA . ARG A 1 103 ? 8.850 -9.847 -11.778 1.00 85.44 103 ARG A CA 1
ATOM 800 C C . ARG A 1 103 ? 8.593 -10.628 -10.512 1.00 85.44 103 ARG A C 1
ATOM 802 O O . ARG A 1 103 ? 7.471 -11.056 -10.255 1.00 85.44 103 ARG A O 1
ATOM 809 N N . THR A 1 104 ? 9.626 -10.722 -9.694 1.00 90.88 104 THR A N 1
ATOM 810 C CA . THR A 1 104 ? 9.525 -11.259 -8.343 1.00 90.88 104 THR A CA 1
ATOM 811 C C . THR A 1 104 ? 9.246 -10.132 -7.354 1.00 90.88 104 THR A C 1
ATOM 813 O O . THR A 1 104 ? 9.918 -9.096 -7.379 1.00 90.88 104 THR A O 1
ATOM 816 N N . LEU A 1 105 ? 8.258 -10.332 -6.483 1.00 96.25 105 LEU A N 1
ATOM 817 C CA . LEU A 1 105 ? 8.013 -9.493 -5.314 1.00 96.25 105 LEU A CA 1
ATOM 818 C C . LEU A 1 105 ? 8.591 -10.176 -4.075 1.00 96.25 105 LEU A C 1
ATOM 820 O O . LEU A 1 105 ? 8.159 -11.273 -3.721 1.00 96.25 105 LEU A O 1
ATOM 824 N N . GLU A 1 106 ? 9.530 -9.527 -3.391 1.00 96.88 106 GLU A N 1
ATOM 825 C CA . GLU A 1 106 ? 9.984 -10.002 -2.081 1.00 96.88 106 GLU A CA 1
ATOM 826 C C . GLU A 1 106 ? 9.055 -9.492 -0.980 1.00 96.88 106 GLU A C 1
ATOM 828 O O . GLU A 1 106 ? 8.854 -8.286 -0.843 1.00 96.88 106 GLU A O 1
ATOM 833 N N . VAL A 1 107 ? 8.498 -10.395 -0.174 1.00 97.50 107 VAL A N 1
ATOM 834 C CA . VAL A 1 107 ? 7.530 -10.057 0.874 1.00 97.50 107 VAL A CA 1
ATOM 835 C C . VAL A 1 107 ? 8.092 -10.388 2.246 1.00 97.50 107 VAL A C 1
ATOM 837 O O . VAL A 1 107 ? 8.419 -11.536 2.529 1.00 97.50 107 VAL A O 1
ATOM 840 N N . TRP A 1 108 ? 8.146 -9.384 3.116 1.00 95.81 108 TRP A N 1
ATOM 841 C CA . TRP A 1 108 ? 8.595 -9.515 4.499 1.00 95.81 108 TRP A CA 1
ATOM 842 C C . TRP A 1 108 ? 7.392 -9.536 5.436 1.00 95.81 108 TRP A C 1
ATOM 844 O O . TRP A 1 108 ? 6.650 -8.552 5.509 1.00 95.81 108 TRP A O 1
ATOM 854 N N . LYS A 1 109 ? 7.210 -10.641 6.165 1.00 93.44 109 LYS A N 1
ATOM 855 C CA . LYS A 1 109 ? 6.203 -10.763 7.228 1.00 93.44 109 LYS A CA 1
ATOM 856 C C . LYS A 1 109 ? 6.823 -10.304 8.547 1.00 93.44 109 LYS A C 1
ATOM 858 O O . LYS A 1 109 ? 7.712 -10.966 9.064 1.00 93.44 109 LYS A O 1
ATOM 863 N N . LEU A 1 110 ? 6.384 -9.166 9.085 1.00 92.75 110 LEU A N 1
ATOM 864 C CA . LEU A 1 110 ? 7.024 -8.563 10.268 1.00 92.75 110 LEU A CA 1
ATOM 865 C C . LEU A 1 110 ? 6.201 -8.667 11.559 1.00 92.75 110 LEU A C 1
ATOM 867 O O . LEU A 1 110 ? 6.678 -8.259 12.616 1.00 92.75 110 LEU A O 1
ATOM 871 N N . GLY A 1 111 ? 4.962 -9.162 11.488 1.00 93.12 111 GLY A N 1
ATOM 872 C CA . GLY A 1 111 ? 4.040 -9.143 12.626 1.00 93.12 111 GLY A CA 1
ATOM 873 C C . GLY A 1 111 ? 3.754 -7.713 13.096 1.00 93.12 111 GLY A C 1
ATOM 874 O O . GLY A 1 111 ? 3.532 -6.819 12.276 1.00 93.12 111 GLY A O 1
ATOM 875 N N . THR A 1 112 ? 3.768 -7.485 14.410 1.00 95.19 112 THR A N 1
ATOM 876 C CA . THR A 1 112 ? 3.514 -6.164 15.007 1.00 95.19 112 THR A CA 1
ATOM 877 C C . THR A 1 112 ? 4.810 -5.380 15.191 1.00 95.19 112 THR A C 1
ATOM 879 O O . THR A 1 112 ? 5.682 -5.773 15.964 1.00 95.19 112 THR A O 1
ATOM 882 N N . VAL A 1 113 ? 4.921 -4.222 14.536 1.00 95.75 113 VAL A N 1
ATOM 883 C CA . VAL A 1 113 ? 6.134 -3.386 14.549 1.00 95.75 113 VAL A CA 1
ATOM 884 C C . VAL A 1 113 ? 5.792 -1.965 14.985 1.00 95.75 113 VAL A C 1
ATOM 886 O O . VAL A 1 113 ? 4.814 -1.392 14.514 1.00 95.75 113 VAL A O 1
ATOM 889 N N . ASN A 1 114 ? 6.612 -1.345 15.844 1.00 96.31 114 ASN A N 1
ATOM 890 C CA . ASN A 1 114 ? 6.465 0.083 16.153 1.00 96.31 114 ASN A CA 1
ATOM 891 C C . ASN A 1 114 ? 6.548 0.935 14.870 1.00 96.31 114 ASN A C 1
ATOM 893 O O . ASN A 1 114 ? 7.376 0.682 13.987 1.00 96.31 114 ASN A O 1
ATOM 897 N N . TYR A 1 115 ? 5.713 1.971 14.789 1.00 96.69 115 TYR A N 1
ATOM 898 C CA . TYR A 1 115 ? 5.572 2.780 13.586 1.00 96.69 115 TYR A CA 1
ATOM 899 C C . TYR A 1 115 ? 6.896 3.404 13.119 1.00 96.69 115 TYR A C 1
ATOM 901 O O . TYR A 1 115 ? 7.268 3.244 11.954 1.00 96.69 115 TYR A O 1
ATOM 909 N N . LEU A 1 116 ? 7.665 4.034 14.015 1.00 95.44 116 LEU A N 1
ATOM 910 C CA . LEU A 1 116 ? 8.936 4.676 13.657 1.00 95.44 116 LEU A CA 1
ATOM 911 C C . LEU A 1 116 ? 10.003 3.672 13.220 1.00 95.44 116 LEU A C 1
ATOM 913 O O . LEU A 1 116 ? 10.750 3.951 12.282 1.00 95.44 116 LEU A O 1
ATOM 917 N N . LYS A 1 117 ? 10.058 2.488 13.845 1.00 95.88 117 LYS A N 1
ATOM 918 C CA . LYS A 1 117 ? 10.961 1.411 13.402 1.00 95.88 117 LYS A CA 1
ATOM 919 C C . LYS A 1 117 ? 10.635 0.980 11.970 1.00 95.88 117 LYS A C 1
ATOM 921 O O . LYS A 1 117 ? 11.533 0.883 11.137 1.00 95.88 117 LYS A O 1
ATOM 926 N N . SER A 1 118 ? 9.349 0.804 11.659 1.00 95.88 118 SER A N 1
ATOM 927 C CA . SER A 1 118 ? 8.911 0.469 10.299 1.00 95.88 118 SER A CA 1
ATOM 928 C C . SER A 1 118 ? 9.177 1.596 9.292 1.00 95.88 118 SER A C 1
ATOM 930 O O . SER A 1 118 ? 9.466 1.325 8.129 1.00 95.88 118 SER A O 1
ATOM 932 N N . LEU A 1 119 ? 9.102 2.862 9.719 1.00 96.50 119 LEU A N 1
ATOM 933 C CA . LEU A 1 119 ? 9.376 4.016 8.865 1.00 96.50 119 LEU A CA 1
ATOM 934 C C . LEU A 1 119 ? 10.858 4.070 8.479 1.00 96.50 119 LEU A C 1
ATOM 936 O O . LEU A 1 119 ? 11.168 4.195 7.297 1.00 96.50 119 LEU A O 1
ATOM 940 N N . LYS A 1 120 ? 11.763 3.882 9.448 1.00 96.12 120 LYS A N 1
ATOM 941 C CA . LYS A 1 120 ? 13.210 3.777 9.190 1.00 96.12 120 LYS A CA 1
ATOM 942 C C . LYS A 1 120 ? 13.533 2.619 8.243 1.00 96.12 120 LYS A C 1
ATOM 944 O O . LYS A 1 120 ? 14.311 2.778 7.305 1.00 96.12 120 LYS A O 1
ATOM 949 N N . LEU A 1 121 ? 12.892 1.466 8.451 1.00 95.62 121 LEU A N 1
ATOM 950 C CA . LEU A 1 121 ? 13.027 0.307 7.568 1.00 95.62 121 LEU A CA 1
ATOM 951 C C . LEU A 1 121 ? 12.598 0.637 6.130 1.00 95.62 121 LEU A C 1
ATOM 953 O O . LEU A 1 121 ? 13.323 0.332 5.185 1.00 95.62 121 LEU A O 1
ATOM 957 N N . GLN A 1 122 ? 11.458 1.311 5.955 1.00 97.62 122 GLN A N 1
ATOM 958 C CA . GLN A 1 122 ? 11.013 1.767 4.637 1.00 97.62 122 GLN A CA 1
ATOM 959 C C . GLN A 1 122 ? 12.022 2.719 3.986 1.00 97.62 122 GLN A C 1
ATOM 961 O O . GLN A 1 122 ? 12.302 2.579 2.802 1.00 97.62 122 GLN A O 1
ATOM 966 N N . GLU A 1 123 ? 12.593 3.669 4.728 1.00 96.38 123 GLU A N 1
ATOM 967 C CA . GLU A 1 123 ? 13.584 4.616 4.195 1.00 96.38 123 GLU A CA 1
ATOM 968 C C . GLU A 1 123 ? 14.870 3.920 3.721 1.00 96.38 123 GLU A C 1
ATOM 970 O O . GLU A 1 123 ? 15.389 4.247 2.644 1.00 96.38 123 GLU A O 1
ATOM 975 N N . LYS A 1 124 ? 15.337 2.915 4.474 1.00 96.12 124 LYS A N 1
ATOM 976 C CA . LYS A 1 124 ? 16.454 2.045 4.078 1.00 96.12 124 LYS A CA 1
ATOM 977 C C . LYS A 1 124 ? 16.125 1.302 2.783 1.00 96.12 124 LYS A C 1
ATOM 979 O O . LYS A 1 124 ? 16.845 1.445 1.798 1.00 96.12 124 LYS A O 1
ATOM 984 N N . LEU A 1 125 ? 14.998 0.591 2.738 1.00 96.25 125 LEU A N 1
ATOM 985 C CA . LEU A 1 125 ? 14.589 -0.190 1.563 1.00 96.25 125 LEU A CA 1
ATOM 986 C C . LEU A 1 125 ? 14.341 0.682 0.329 1.00 96.25 125 LEU A C 1
ATOM 988 O O . LEU A 1 125 ? 14.701 0.294 -0.776 1.00 96.25 125 LEU A O 1
ATOM 992 N N . VAL A 1 126 ? 13.789 1.886 0.490 1.00 97.25 126 VAL A N 1
ATOM 993 C CA . VAL A 1 126 ? 13.647 2.852 -0.610 1.00 97.25 126 VAL A CA 1
ATOM 994 C C . VAL A 1 126 ? 15.011 3.225 -1.188 1.00 97.25 126 VAL A C 1
ATOM 996 O O . VAL A 1 126 ? 15.147 3.328 -2.409 1.00 97.25 126 VAL A O 1
ATOM 999 N N . SER A 1 127 ? 16.016 3.424 -0.332 1.00 96.06 127 SER A N 1
ATOM 1000 C CA . SER A 1 127 ? 17.379 3.767 -0.749 1.00 96.06 127 SER A CA 1
ATOM 1001 C C . SER A 1 127 ? 18.051 2.604 -1.482 1.00 96.06 127 SER A C 1
ATOM 1003 O O . SER A 1 127 ? 18.535 2.798 -2.597 1.00 96.06 127 SER A O 1
ATOM 1005 N N . GLU A 1 128 ? 17.976 1.391 -0.930 1.00 95.19 128 GLU A N 1
ATOM 1006 C CA . GLU A 1 128 ? 18.488 0.166 -1.564 1.00 95.19 128 GLU A CA 1
ATOM 1007 C C . GLU A 1 128 ? 17.795 -0.114 -2.904 1.00 95.19 128 GLU A C 1
ATOM 1009 O O . GLU A 1 128 ? 18.436 -0.397 -3.920 1.00 95.19 128 GLU A O 1
ATOM 1014 N N . ARG A 1 129 ? 16.467 0.047 -2.952 1.00 94.56 129 ARG A N 1
ATOM 1015 C CA . ARG A 1 129 ? 15.683 -0.154 -4.172 1.00 94.56 129 ARG A CA 1
ATOM 1016 C C . ARG A 1 129 ? 16.042 0.864 -5.245 1.00 94.56 129 ARG A C 1
ATOM 1018 O O . ARG A 1 129 ? 16.134 0.503 -6.421 1.00 94.56 129 ARG A O 1
ATOM 1025 N N . LYS A 1 130 ? 16.243 2.127 -4.854 1.00 91.88 130 LYS A N 1
ATOM 1026 C CA . LYS A 1 130 ? 16.684 3.216 -5.739 1.00 91.88 130 LYS A CA 1
ATOM 1027 C C . LYS A 1 130 ? 18.095 2.971 -6.281 1.00 91.88 130 LYS A C 1
ATOM 1029 O O . LYS A 1 130 ? 18.357 3.338 -7.423 1.00 91.88 130 LYS A O 1
ATOM 1034 N N . ALA A 1 131 ? 18.971 2.358 -5.486 1.00 90.94 131 ALA A N 1
ATOM 1035 C CA . ALA A 1 131 ? 20.312 1.939 -5.890 1.00 90.94 131 ALA A CA 1
ATOM 1036 C C . ALA A 1 131 ? 20.325 0.638 -6.716 1.00 90.94 131 ALA A C 1
ATOM 1038 O O . ALA A 1 131 ? 21.379 0.241 -7.201 1.00 90.94 131 ALA A O 1
ATOM 1039 N N . HIS A 1 132 ? 19.162 0.008 -6.930 1.00 89.25 132 HIS A N 1
ATOM 1040 C CA . HIS A 1 132 ? 19.015 -1.279 -7.617 1.00 89.25 132 HIS A CA 1
ATOM 1041 C C . HIS A 1 132 ? 19.713 -2.456 -6.909 1.00 89.25 132 HIS A C 1
ATOM 1043 O O . HIS A 1 132 ? 20.025 -3.451 -7.556 1.00 89.25 132 HIS A O 1
ATOM 1049 N N . HIS A 1 133 ? 19.935 -2.365 -5.593 1.00 89.75 133 HIS A N 1
ATOM 1050 C CA . HIS A 1 133 ? 20.540 -3.446 -4.804 1.00 89.75 133 HIS A CA 1
ATOM 1051 C C . HIS A 1 133 ? 19.542 -4.542 -4.414 1.00 89.75 133 HIS A C 1
ATOM 1053 O O . HIS A 1 133 ? 19.937 -5.682 -4.193 1.00 89.75 133 HIS A O 1
ATOM 1059 N N . ILE A 1 134 ? 18.254 -4.200 -4.342 1.00 91.88 134 ILE A N 1
ATOM 1060 C CA . ILE A 1 134 ? 17.165 -5.124 -4.006 1.00 91.88 134 ILE A CA 1
ATOM 1061 C C . ILE A 1 134 ? 16.069 -5.088 -5.084 1.00 91.88 134 ILE A C 1
ATOM 1063 O O . ILE A 1 134 ? 15.918 -4.061 -5.769 1.00 91.88 134 ILE A O 1
ATOM 1067 N N . PRO A 1 135 ? 15.294 -6.178 -5.252 1.00 92.62 135 PRO A N 1
ATOM 1068 C CA . PRO A 1 135 ? 14.098 -6.180 -6.093 1.00 92.62 135 PRO A CA 1
ATOM 1069 C C . PRO A 1 135 ? 12.980 -5.328 -5.473 1.00 92.62 135 PRO A C 1
ATOM 1071 O O . PRO A 1 135 ? 13.150 -4.712 -4.422 1.00 92.62 135 PRO A O 1
ATOM 1074 N N . ASP A 1 136 ? 11.822 -5.260 -6.136 1.00 96.31 136 ASP A N 1
ATOM 1075 C CA . ASP A 1 136 ? 10.643 -4.668 -5.502 1.00 96.31 136 ASP A CA 1
ATOM 1076 C C . ASP A 1 136 ? 10.295 -5.451 -4.225 1.00 96.31 136 ASP A C 1
ATOM 1078 O O . ASP A 1 136 ? 10.301 -6.685 -4.211 1.00 96.31 136 ASP A O 1
ATOM 1082 N N . THR A 1 137 ? 9.987 -4.722 -3.157 1.00 97.62 137 THR A N 1
ATOM 1083 C CA . THR A 1 137 ? 9.777 -5.296 -1.825 1.00 97.62 137 THR A CA 1
ATOM 1084 C C . THR A 1 137 ? 8.420 -4.882 -1.277 1.00 97.62 137 THR A C 1
ATOM 1086 O O . THR A 1 137 ? 7.956 -3.771 -1.517 1.00 97.62 137 THR A O 1
ATOM 1089 N N . LEU A 1 138 ? 7.785 -5.750 -0.502 1.00 98.44 138 LEU A N 1
ATOM 1090 C CA . LEU A 1 138 ? 6.561 -5.478 0.231 1.00 98.44 138 LEU A CA 1
ATOM 1091 C C . LEU A 1 138 ? 6.771 -5.805 1.706 1.00 98.44 138 LEU A C 1
ATOM 1093 O O . LEU A 1 138 ? 7.132 -6.927 2.049 1.00 98.44 138 LEU A O 1
ATOM 1097 N N . LEU A 1 139 ? 6.501 -4.844 2.585 1.00 98.12 139 LEU A N 1
ATOM 1098 C CA . LEU A 1 139 ? 6.399 -5.121 4.017 1.00 98.12 139 LEU A CA 1
ATOM 1099 C C . LEU A 1 139 ? 4.941 -5.411 4.363 1.00 98.12 139 LEU A C 1
ATOM 1101 O O . LEU A 1 139 ? 4.073 -4.596 4.048 1.00 98.12 139 LEU A O 1
ATOM 1105 N N . SER A 1 140 ? 4.692 -6.545 5.013 1.00 97.75 140 SER A N 1
ATOM 1106 C CA . SER A 1 140 ? 3.392 -6.951 5.544 1.00 97.75 140 SER A CA 1
ATOM 1107 C C . SER A 1 140 ? 3.470 -6.997 7.064 1.00 97.75 140 SER A C 1
ATOM 1109 O O . SER A 1 140 ? 4.257 -7.758 7.634 1.00 97.75 140 SER A O 1
ATOM 1111 N N . LEU A 1 141 ? 2.710 -6.128 7.726 1.00 97.38 141 LEU A N 1
ATOM 1112 C CA . LEU A 1 141 ? 2.823 -5.907 9.165 1.00 97.38 141 LEU A CA 1
ATOM 1113 C C . LEU A 1 141 ? 1.531 -5.357 9.763 1.00 97.38 141 LEU A C 1
ATOM 1115 O O . LEU A 1 141 ? 0.585 -5.024 9.052 1.00 97.38 141 LEU A O 1
ATOM 1119 N N . GLN A 1 142 ? 1.533 -5.206 11.079 1.00 97.50 142 GLN A N 1
ATOM 1120 C CA . GLN A 1 142 ? 0.563 -4.419 11.828 1.00 97.50 142 GLN A CA 1
ATOM 1121 C C . GLN A 1 142 ? 1.305 -3.451 12.757 1.00 97.50 142 GLN A C 1
ATOM 1123 O O . GLN A 1 142 ? 2.505 -3.602 13.016 1.00 97.50 142 GLN A O 1
ATOM 1128 N N . HIS A 1 143 ? 0.603 -2.446 13.270 1.00 97.88 143 HIS A N 1
ATOM 1129 C CA . HIS A 1 143 ? 1.165 -1.490 14.222 1.00 97.88 143 HIS A CA 1
ATOM 1130 C C . HIS A 1 143 ? 0.486 -1.614 15.588 1.00 97.88 143 HIS A C 1
ATOM 1132 O O . HIS A 1 143 ? -0.700 -1.929 15.649 1.00 97.88 143 HIS A O 1
ATOM 1138 N N . PRO A 1 144 ? 1.189 -1.315 16.694 1.00 97.75 144 PRO A N 1
ATOM 1139 C CA . PRO A 1 144 ? 0.527 -0.885 17.922 1.00 97.75 144 PRO A CA 1
ATOM 1140 C C . PRO A 1 144 ? -0.375 0.334 17.651 1.00 97.75 144 PRO A C 1
ATOM 1142 O O . PRO A 1 144 ? -0.148 1.025 16.650 1.00 97.75 144 PRO A O 1
ATOM 1145 N N . PRO A 1 145 ? -1.353 0.644 18.523 1.00 98.00 145 PRO A N 1
ATOM 1146 C CA . PRO A 1 145 ? -2.230 1.798 18.344 1.00 98.00 145 PRO A CA 1
ATOM 1147 C C . PRO A 1 145 ? -1.434 3.073 18.037 1.00 98.00 145 PRO A C 1
ATOM 1149 O O . PRO A 1 145 ? -0.573 3.502 18.801 1.00 98.00 145 PRO A O 1
ATOM 1152 N N . THR A 1 146 ? -1.661 3.642 16.860 1.00 97.25 146 THR A N 1
ATOM 1153 C CA . THR A 1 146 ? -0.849 4.726 16.316 1.00 97.25 146 THR A CA 1
ATOM 1154 C C . THR A 1 146 ? -1.699 5.629 15.438 1.00 97.25 146 THR A C 1
ATOM 1156 O O . THR A 1 146 ? -2.248 5.200 14.426 1.00 97.25 146 THR A O 1
ATOM 1159 N N . TYR A 1 147 ? -1.722 6.914 15.754 1.00 96.56 147 TYR A N 1
ATOM 1160 C CA . TYR A 1 147 ? -2.193 7.951 14.853 1.00 96.56 147 TYR A CA 1
ATOM 1161 C C . TYR A 1 147 ? -1.042 8.476 14.011 1.00 96.56 147 TYR A C 1
ATOM 1163 O O . TYR A 1 147 ? 0.073 8.693 14.489 1.00 96.56 147 TYR A O 1
ATOM 1171 N N . THR A 1 148 ? -1.317 8.720 12.734 1.00 95.25 148 THR A N 1
ATOM 1172 C CA . THR A 1 148 ? -0.354 9.378 11.854 1.00 95.25 148 THR A CA 1
ATOM 1173 C C . THR A 1 148 ? -0.979 10.579 11.175 1.00 95.25 148 THR A C 1
ATOM 1175 O O . THR A 1 148 ? -2.086 10.490 10.646 1.00 95.25 148 THR A O 1
ATOM 1178 N N . LEU A 1 149 ? -0.246 11.688 11.136 1.00 93.44 149 LEU A N 1
ATOM 1179 C CA . LEU A 1 149 ? -0.607 12.887 10.385 1.00 93.44 149 LEU A CA 1
ATOM 1180 C C . LEU A 1 149 ? 0.218 12.941 9.099 1.00 93.44 149 LEU A C 1
ATOM 1182 O O . LEU A 1 149 ? 1.453 12.914 9.121 1.00 93.44 149 LEU A O 1
ATOM 1186 N N . GLY A 1 150 ? -0.473 12.949 7.960 1.00 91.69 150 GLY A N 1
ATOM 1187 C CA . GLY A 1 150 ? 0.132 13.050 6.634 1.00 91.69 150 GLY A CA 1
ATOM 1188 C C . GLY A 1 150 ? 0.564 14.473 6.276 1.00 91.69 150 GLY A C 1
ATOM 1189 O O . GLY A 1 150 ? 0.511 15.402 7.080 1.00 91.69 150 GLY A O 1
ATOM 1190 N N . LYS A 1 151 ? 0.951 14.667 5.013 1.00 87.31 151 LYS A N 1
ATOM 1191 C CA . LYS A 1 151 ? 1.495 15.936 4.504 1.00 87.31 151 LYS A CA 1
ATOM 1192 C C . LYS A 1 151 ? 0.531 17.129 4.614 1.00 87.31 151 LYS A C 1
ATOM 1194 O O . LYS A 1 151 ? 1.001 18.261 4.640 1.00 87.31 151 LYS A O 1
ATOM 1199 N N . ARG A 1 152 ? -0.790 16.898 4.647 1.00 82.50 152 ARG A N 1
ATOM 1200 C CA . ARG A 1 152 ? -1.790 17.976 4.783 1.00 82.50 152 ARG A CA 1
ATOM 1201 C C . ARG A 1 152 ? -1.785 18.628 6.173 1.00 82.50 152 ARG A C 1
ATOM 1203 O O . ARG A 1 152 ? -2.118 19.802 6.241 1.00 82.50 152 ARG A O 1
ATOM 1210 N N . ARG A 1 153 ? -1.338 17.900 7.209 1.00 75.19 153 ARG A N 1
ATOM 1211 C CA . ARG A 1 153 ? -1.164 18.363 8.601 1.00 75.19 153 ARG A CA 1
ATOM 1212 C C . ARG A 1 153 ? -2.343 19.175 9.134 1.00 75.19 153 ARG A C 1
ATOM 1214 O O . ARG A 1 153 ? -2.216 20.347 9.472 1.00 75.19 153 ARG A O 1
ATOM 1221 N N . THR A 1 154 ? -3.504 18.540 9.176 1.00 80.56 154 THR A N 1
ATOM 1222 C CA . THR A 1 154 ? -4.719 19.151 9.702 1.00 80.56 154 THR A CA 1
ATOM 1223 C C . THR A 1 154 ? -4.881 18.738 11.161 1.00 80.56 154 THR A C 1
ATOM 1225 O O . THR A 1 154 ? -5.640 17.829 11.479 1.00 80.56 154 THR A O 1
ATOM 1228 N N . ASP A 1 155 ? -4.127 19.378 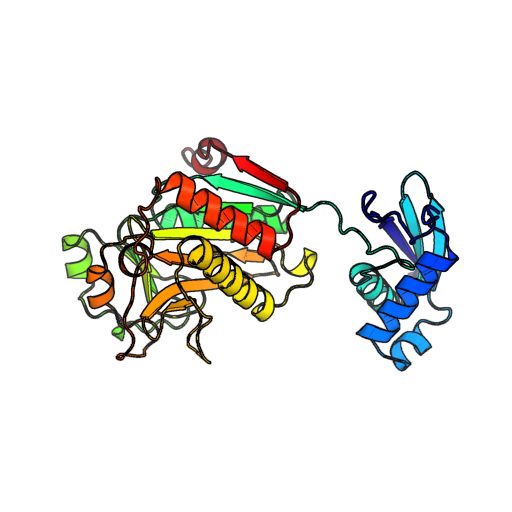12.055 1.00 79.50 155 ASP A N 1
ATOM 1229 C CA . ASP A 1 155 ? -4.013 18.946 13.460 1.00 79.50 155 ASP A CA 1
ATOM 1230 C C . ASP A 1 155 ? -5.366 18.952 14.201 1.00 79.50 155 ASP A C 1
ATOM 1232 O O . ASP A 1 155 ? -5.607 18.119 15.068 1.00 79.50 155 ASP A O 1
ATOM 1236 N N . HIS A 1 156 ? -6.307 19.814 13.791 1.00 82.00 156 HIS A N 1
ATOM 1237 C CA . HIS A 1 156 ? -7.673 19.853 14.332 1.00 82.00 156 HIS A CA 1
ATOM 1238 C C . HIS A 1 156 ? -8.533 18.627 13.986 1.00 82.00 156 HIS A C 1
ATOM 1240 O O . HIS A 1 156 ? -9.633 18.491 14.514 1.00 82.00 156 HIS A O 1
ATOM 1246 N N . ASN A 1 157 ? -8.055 17.736 13.113 1.00 86.00 157 ASN A N 1
ATOM 1247 C CA . ASN A 1 157 ? -8.712 16.459 12.854 1.00 86.00 157 ASN A CA 1
ATOM 1248 C C . ASN A 1 157 ? -8.370 15.398 13.907 1.00 86.00 157 ASN A C 1
ATOM 1250 O O . ASN A 1 157 ? -8.923 14.305 13.834 1.00 86.00 157 ASN A O 1
ATOM 1254 N N . LEU A 1 158 ? -7.493 15.687 14.874 1.00 89.56 158 LEU A N 1
ATOM 1255 C CA . LEU A 1 158 ? -7.360 14.900 16.095 1.00 89.56 158 LEU A CA 1
ATOM 1256 C C . LEU A 1 158 ? -8.329 15.459 17.150 1.00 89.56 158 LEU A C 1
ATOM 1258 O O . LEU A 1 158 ? -8.187 16.590 17.604 1.00 89.56 158 LEU A O 1
ATOM 1262 N N . LEU A 1 159 ? -9.326 14.662 17.532 1.00 90.12 159 LEU A N 1
ATOM 1263 C CA . LEU A 1 159 ? -10.415 15.067 18.432 1.00 90.12 159 LEU A CA 1
ATOM 1264 C C . LEU A 1 159 ? -10.099 14.832 19.913 1.00 90.12 159 LEU A C 1
ATOM 1266 O O . LEU A 1 159 ? -10.892 15.182 20.786 1.00 90.12 159 LEU A O 1
ATOM 1270 N N . ILE A 1 160 ? -8.948 14.229 20.199 1.00 90.50 160 ILE A N 1
ATOM 1271 C CA . ILE A 1 160 ? -8.463 13.949 21.546 1.00 90.50 160 ILE A CA 1
ATOM 1272 C C . ILE A 1 160 ? -7.143 14.702 21.787 1.00 90.50 160 ILE A C 1
ATOM 1274 O O . ILE A 1 160 ? -6.292 14.729 20.900 1.00 90.50 160 ILE A O 1
ATOM 1278 N N . PRO A 1 161 ? -6.924 15.314 22.965 1.00 90.06 161 PRO A N 1
ATOM 1279 C CA . PRO A 1 161 ? -5.648 15.957 23.261 1.00 90.06 161 PRO A CA 1
ATOM 1280 C C . PRO A 1 161 ? -4.484 14.963 23.195 1.00 90.06 161 PRO A C 1
ATOM 1282 O O . PRO A 1 161 ? -4.604 13.836 23.679 1.00 90.06 161 PRO A O 1
ATOM 1285 N N . GLU A 1 162 ? -3.327 15.397 22.683 1.00 87.19 162 GLU A N 1
ATOM 1286 C CA . GLU A 1 162 ? -2.130 14.544 22.598 1.00 87.19 162 GLU A CA 1
ATOM 1287 C C . GLU A 1 162 ? -1.734 13.946 23.962 1.00 87.19 162 GLU A C 1
ATOM 1289 O O . GLU A 1 162 ? -1.293 12.801 24.035 1.00 87.19 162 GLU A O 1
ATOM 1294 N N . SER A 1 163 ? -1.965 14.672 25.063 1.00 87.75 163 SER A N 1
ATOM 1295 C CA . SER A 1 163 ? -1.696 1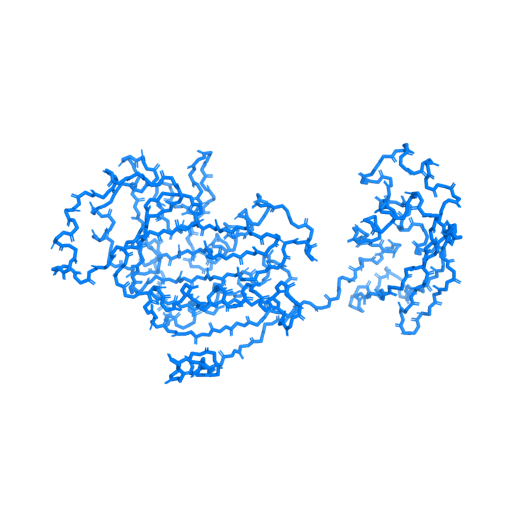4.207 26.431 1.00 87.75 163 SER A CA 1
ATOM 1296 C C . SER A 1 163 ? -2.524 12.989 26.858 1.00 87.75 163 SER A C 1
ATOM 1298 O O . SER A 1 163 ? -2.122 12.259 27.763 1.00 87.75 163 SER A O 1
ATOM 1300 N N . GLU A 1 164 ? -3.684 12.770 26.237 1.00 90.88 164 GLU A N 1
ATOM 1301 C CA . GLU A 1 164 ? -4.578 11.652 26.545 1.00 90.88 164 GLU A CA 1
ATOM 1302 C C . GLU A 1 164 ? -4.301 10.423 25.664 1.00 90.88 164 GLU A C 1
ATOM 1304 O O . GLU A 1 164 ? -4.719 9.320 26.016 1.00 90.88 164 GLU A O 1
ATOM 1309 N N . LEU A 1 165 ? -3.546 10.565 24.565 1.00 90.56 165 LEU A N 1
ATOM 1310 C CA . LEU A 1 165 ? -3.209 9.452 23.667 1.00 90.56 165 LEU A CA 1
ATOM 1311 C C . LEU A 1 165 ? -2.460 8.329 24.390 1.00 90.56 165 LEU A C 1
ATOM 1313 O O . LEU A 1 165 ? -2.792 7.152 24.237 1.00 90.56 165 LEU A O 1
ATOM 1317 N N . THR A 1 166 ? -1.521 8.689 25.265 1.00 89.81 166 THR A N 1
ATOM 1318 C CA . THR A 1 166 ? -0.758 7.723 26.064 1.00 89.81 166 THR A CA 1
ATOM 1319 C C . THR A 1 166 ? -1.663 6.889 26.975 1.00 89.81 166 THR A C 1
ATOM 1321 O O . THR A 1 166 ? -1.378 5.718 27.218 1.00 89.81 166 THR A O 1
ATOM 1324 N N . LYS A 1 167 ? -2.786 7.447 27.454 1.00 92.94 167 LYS A N 1
ATOM 1325 C CA . LYS A 1 167 ? -3.730 6.734 28.335 1.00 92.94 167 LYS A CA 1
ATOM 1326 C C . LYS A 1 167 ? -4.512 5.649 27.600 1.00 92.94 167 LYS A C 1
ATOM 1328 O O . LYS A 1 167 ? -4.871 4.651 28.215 1.00 92.94 167 LYS A O 1
ATOM 1333 N N . ILE A 1 168 ? -4.742 5.825 26.299 1.00 93.25 168 ILE A N 1
ATOM 1334 C CA . ILE A 1 168 ? -5.367 4.818 25.426 1.00 93.25 168 ILE A CA 1
ATOM 1335 C C . ILE A 1 168 ? -4.328 3.938 24.710 1.00 93.25 168 ILE A C 1
ATOM 1337 O O . ILE A 1 168 ? -4.669 3.199 23.785 1.00 93.25 168 ILE A O 1
ATOM 1341 N N . GLY A 1 169 ? -3.057 4.026 25.123 1.00 93.94 169 GLY A N 1
ATOM 1342 C CA . GLY A 1 169 ? -1.951 3.244 24.572 1.00 93.94 169 GLY A CA 1
ATOM 1343 C C . GLY A 1 169 ? -1.580 3.605 23.133 1.00 93.94 169 GLY A C 1
ATOM 1344 O O . GLY A 1 169 ? -1.018 2.759 22.442 1.00 93.94 169 GLY A O 1
ATOM 1345 N N . ALA A 1 170 ? -1.918 4.817 22.674 1.00 96.06 170 ALA A N 1
ATOM 1346 C CA . ALA A 1 170 ? -1.672 5.263 21.309 1.00 96.06 170 ALA A CA 1
ATOM 1347 C C . ALA A 1 170 ? -0.529 6.281 21.207 1.00 96.06 170 ALA A C 1
ATOM 1349 O O . ALA A 1 170 ? -0.359 7.139 22.071 1.00 96.06 170 ALA A O 1
ATOM 1350 N N . GLU A 1 171 ? 0.220 6.220 20.107 1.00 95.19 171 GLU A N 1
ATOM 1351 C CA . GLU A 1 171 ? 1.249 7.207 19.752 1.00 95.19 171 GLU A CA 1
ATOM 1352 C C . GLU A 1 171 ? 0.768 8.121 18.612 1.00 95.19 171 GLU A C 1
ATOM 1354 O O . GLU A 1 171 ? -0.046 7.704 17.789 1.00 95.19 171 GLU A O 1
ATOM 1359 N N . LEU A 1 172 ? 1.293 9.349 18.517 1.00 94.88 172 LEU A N 1
ATOM 1360 C CA . LEU A 1 172 ? 1.080 10.244 17.372 1.00 94.88 172 LEU A CA 1
ATOM 1361 C C . LEU A 1 172 ? 2.392 10.479 16.624 1.00 94.88 172 LEU A C 1
ATOM 1363 O O . LEU A 1 172 ? 3.379 10.913 17.214 1.00 94.88 172 LEU A O 1
ATOM 1367 N N . HIS A 1 173 ? 2.381 10.267 15.306 1.00 95.19 173 HIS A N 1
ATOM 1368 C CA . HIS A 1 173 ? 3.546 10.488 14.447 1.00 95.19 173 HIS A CA 1
ATOM 1369 C C . HIS A 1 173 ? 3.233 11.381 13.247 1.00 95.19 173 HIS A C 1
ATOM 1371 O O . HIS A 1 173 ? 2.261 11.179 12.518 1.00 95.19 173 HIS A O 1
ATOM 1377 N N . TYR A 1 174 ? 4.122 12.333 12.969 1.00 93.69 174 TYR A N 1
ATOM 1378 C CA . TYR A 1 174 ? 4.050 13.185 11.782 1.00 93.69 174 TYR A CA 1
ATOM 1379 C C . TYR A 1 174 ? 4.839 12.570 10.631 1.00 93.69 174 TYR A C 1
ATOM 1381 O O . TYR A 1 174 ? 5.974 12.125 10.790 1.00 93.69 174 TYR A O 1
ATOM 1389 N N . THR A 1 175 ? 4.250 12.556 9.439 1.00 92.69 175 THR A N 1
ATOM 1390 C CA . THR A 1 175 ? 4.751 11.750 8.322 1.00 92.69 175 THR A CA 1
ATOM 1391 C C . THR A 1 175 ? 4.668 12.507 7.000 1.00 92.69 175 THR A C 1
ATOM 1393 O O . THR A 1 175 ? 4.031 13.553 6.885 1.00 92.69 175 THR A O 1
ATOM 1396 N N . GLN A 1 176 ? 5.332 11.977 5.973 1.00 90.44 176 GLN A N 1
ATOM 1397 C CA . GLN A 1 176 ? 5.375 12.580 4.636 1.00 90.44 176 GLN A CA 1
ATOM 1398 C C . GLN A 1 176 ? 4.462 11.865 3.627 1.00 90.44 176 GLN A C 1
ATOM 1400 O O . GLN A 1 176 ? 4.547 12.139 2.425 1.00 90.44 176 GLN A O 1
ATOM 1405 N N . ARG A 1 177 ? 3.599 10.946 4.085 1.00 92.88 177 ARG A N 1
ATOM 1406 C CA . ARG A 1 177 ? 2.613 10.287 3.217 1.00 92.88 177 ARG A CA 1
ATOM 1407 C C . ARG A 1 177 ? 1.545 11.271 2.752 1.00 92.88 177 ARG A C 1
ATOM 1409 O O . ARG A 1 177 ? 1.250 12.269 3.415 1.00 92.88 177 ARG A O 1
ATOM 1416 N N . GLY A 1 178 ? 0.936 10.962 1.612 1.00 89.50 178 GLY A N 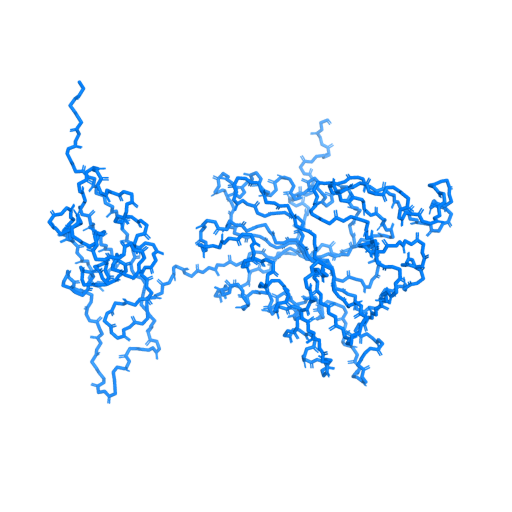1
ATOM 1417 C CA . GLY A 1 178 ? -0.284 11.623 1.172 1.00 89.50 178 GLY A CA 1
ATOM 1418 C C . GLY A 1 178 ? -1.437 11.441 2.166 1.00 89.50 178 GLY A C 1
ATOM 1419 O O . GLY A 1 178 ? -1.419 10.562 3.033 1.00 89.50 178 GLY A O 1
ATOM 1420 N N . GLY A 1 179 ? -2.456 12.282 2.011 1.00 86.88 179 GLY A N 1
ATOM 1421 C CA . GLY A 1 179 ? -3.598 12.326 2.918 1.00 86.88 179 GLY A CA 1
ATOM 1422 C C . GLY A 1 179 ? -3.331 13.155 4.172 1.00 86.88 179 GLY A C 1
ATOM 1423 O O . GLY A 1 179 ? -2.357 13.909 4.253 1.00 86.88 179 GLY A O 1
ATOM 1424 N N . ASP A 1 180 ? -4.250 13.029 5.117 1.00 88.44 180 ASP A N 1
ATOM 1425 C CA . ASP A 1 180 ? -4.267 13.779 6.367 1.00 88.44 180 ASP A CA 1
ATOM 1426 C C . ASP A 1 180 ? -4.124 12.820 7.564 1.00 88.44 180 ASP A C 1
ATOM 1428 O O . ASP A 1 180 ? -3.199 12.002 7.531 1.00 88.44 180 ASP A O 1
ATOM 1432 N N . ILE A 1 181 ? -4.982 12.865 8.585 1.00 92.38 181 ILE A N 1
ATOM 1433 C CA . ILE A 1 181 ? -4.927 11.959 9.734 1.00 92.38 181 ILE A CA 1
ATOM 1434 C C . ILE A 1 181 ? -5.471 10.555 9.411 1.00 92.38 181 ILE A C 1
ATOM 1436 O O . ILE A 1 181 ? -6.386 10.399 8.599 1.00 92.38 181 ILE A O 1
ATOM 1440 N N . THR A 1 182 ? -4.897 9.521 10.029 1.00 94.50 182 THR A N 1
ATOM 1441 C CA . THR A 1 182 ? -5.457 8.158 10.073 1.00 94.50 182 THR A CA 1
ATOM 1442 C C . THR A 1 182 ? -4.987 7.431 11.330 1.00 94.50 182 THR A C 1
ATOM 1444 O O . THR A 1 182 ? -3.987 7.824 11.934 1.00 94.50 182 THR A O 1
ATOM 1447 N N . PHE A 1 183 ? -5.677 6.347 11.673 1.00 96.19 183 PHE A N 1
ATOM 1448 C CA . PHE A 1 183 ? -5.292 5.405 12.717 1.00 96.19 183 PHE A CA 1
ATOM 1449 C C . PHE A 1 183 ? -4.740 4.097 12.127 1.00 96.19 183 PHE A C 1
ATOM 1451 O O . PHE A 1 183 ? -5.207 3.633 11.079 1.00 96.19 183 PHE A O 1
ATOM 1458 N N . HIS A 1 184 ? -3.774 3.514 12.837 1.00 97.75 184 HIS A N 1
ATOM 1459 C CA . HIS A 1 184 ? -3.259 2.163 12.664 1.00 97.75 184 HIS A CA 1
ATOM 1460 C C . HIS A 1 184 ? -3.242 1.425 13.996 1.00 97.75 184 HIS A C 1
ATOM 1462 O O . HIS A 1 184 ? -2.953 2.028 15.024 1.00 97.75 184 HIS A O 1
ATOM 1468 N N . GLY A 1 185 ? -3.502 0.124 13.984 1.00 97.00 185 GLY A N 1
ATOM 1469 C CA . GLY A 1 185 ? -3.539 -0.664 15.208 1.00 97.00 185 GLY A CA 1
ATOM 1470 C C . GLY A 1 185 ? -3.549 -2.169 14.949 1.00 97.00 185 GLY A C 1
ATOM 1471 O O . GLY A 1 185 ? -3.459 -2.590 13.791 1.00 97.00 185 GLY A O 1
ATOM 1472 N N . PRO A 1 186 ? -3.671 -2.971 16.019 1.00 97.56 186 PRO A N 1
ATOM 1473 C CA . PRO A 1 186 ? -3.880 -4.408 15.914 1.00 97.56 186 PRO A CA 1
ATOM 1474 C C . PRO A 1 186 ? -5.120 -4.743 15.078 1.00 97.56 186 PRO A C 1
ATOM 1476 O O . PRO A 1 186 ? -6.073 -3.963 15.027 1.00 97.56 186 PRO A O 1
ATOM 1479 N N . HIS A 1 187 ? -5.100 -5.911 14.442 1.00 97.62 187 HIS A N 1
ATOM 1480 C CA . HIS A 1 187 ? -6.133 -6.422 13.541 1.00 97.62 187 HIS A CA 1
ATOM 1481 C C . HIS A 1 187 ? -6.372 -5.537 12.301 1.00 97.62 187 HIS A C 1
ATOM 1483 O O . HIS A 1 187 ? -7.444 -5.546 11.687 1.00 97.62 187 HIS A O 1
ATOM 1489 N N . GLN A 1 188 ? -5.362 -4.761 11.900 1.00 98.12 188 GLN A N 1
ATOM 1490 C CA . GLN A 1 188 ? -5.349 -3.986 10.661 1.00 98.12 188 GLN A CA 1
ATOM 1491 C C . GLN A 1 188 ? -4.158 -4.419 9.804 1.00 98.12 188 GLN A C 1
ATOM 1493 O O . GLN A 1 188 ? -3.006 -4.261 10.205 1.00 98.12 188 GLN A O 1
ATOM 1498 N N . ALA A 1 189 ? -4.423 -4.916 8.595 1.00 98.31 189 ALA A N 1
ATOM 1499 C CA . ALA A 1 189 ? -3.369 -5.302 7.667 1.00 98.31 189 ALA A CA 1
ATOM 1500 C C . ALA A 1 189 ? -2.722 -4.067 7.041 1.00 98.31 189 ALA A C 1
ATOM 1502 O O . ALA A 1 189 ? -3.356 -3.343 6.267 1.00 98.31 189 ALA A O 1
ATOM 1503 N N . ILE A 1 190 ? -1.444 -3.846 7.340 1.00 98.62 190 ILE A N 1
ATOM 1504 C CA . ILE A 1 190 ? -0.637 -2.790 6.738 1.00 98.62 190 ILE A CA 1
ATOM 1505 C C . ILE A 1 190 ? 0.285 -3.397 5.696 1.00 98.62 190 ILE A C 1
ATOM 1507 O O . ILE A 1 190 ? 1.105 -4.265 5.999 1.00 98.62 190 ILE A O 1
ATOM 1511 N N . LEU A 1 191 ? 0.179 -2.885 4.475 1.00 98.69 191 LEU A N 1
ATOM 1512 C CA . LEU A 1 191 ? 1.066 -3.235 3.380 1.00 98.69 191 LEU A CA 1
ATOM 1513 C C . LEU A 1 191 ? 1.827 -1.989 2.933 1.00 98.69 191 LEU A C 1
ATOM 1515 O O . LEU A 1 191 ? 1.211 -0.996 2.535 1.00 98.69 191 LEU A O 1
ATOM 1519 N N . TYR A 1 192 ? 3.159 -2.060 2.955 1.00 98.69 192 TYR A N 1
ATOM 1520 C CA . TYR A 1 192 ? 4.049 -1.018 2.441 1.00 98.69 192 TYR A CA 1
ATOM 1521 C C . TYR A 1 192 ? 4.818 -1.519 1.214 1.00 98.69 192 TYR A C 1
ATOM 1523 O O . TYR A 1 192 ? 5.888 -2.113 1.370 1.00 98.69 192 TYR A O 1
ATOM 1531 N N . PRO A 1 193 ? 4.294 -1.323 -0.011 1.00 98.38 193 PRO A N 1
ATOM 1532 C CA . PRO A 1 193 ? 5.010 -1.675 -1.227 1.00 98.38 193 PRO A CA 1
ATOM 1533 C C . PRO A 1 193 ? 6.107 -0.641 -1.508 1.00 98.38 193 PRO A C 1
ATOM 1535 O O . PRO A 1 193 ? 5.826 0.549 -1.679 1.00 98.38 193 PRO A O 1
ATOM 1538 N N . ILE A 1 194 ? 7.354 -1.101 -1.593 1.00 98.44 194 ILE A N 1
ATOM 1539 C CA . ILE A 1 194 ? 8.539 -0.363 -2.038 1.00 98.44 194 ILE A CA 1
ATOM 1540 C C . ILE A 1 194 ? 8.855 -0.792 -3.474 1.00 98.44 194 ILE A C 1
ATOM 1542 O O . ILE A 1 194 ? 9.621 -1.721 -3.734 1.00 98.44 194 ILE A O 1
ATOM 1546 N N . ILE A 1 195 ? 8.213 -0.118 -4.424 1.00 96.94 195 ILE A N 1
ATOM 1547 C CA . ILE A 1 195 ? 8.175 -0.475 -5.841 1.00 96.94 195 ILE A CA 1
ATOM 1548 C C . ILE A 1 195 ? 8.754 0.673 -6.663 1.00 96.94 195 ILE A C 1
ATOM 1550 O O . ILE A 1 195 ? 8.488 1.851 -6.399 1.00 96.94 195 ILE A O 1
ATOM 1554 N N . SER A 1 196 ? 9.512 0.343 -7.709 1.00 94.62 196 SER A N 1
ATOM 1555 C CA . SER A 1 196 ? 9.869 1.325 -8.734 1.00 94.62 196 SER A CA 1
ATOM 1556 C C . SER A 1 196 ? 8.721 1.503 -9.728 1.00 94.62 196 SER A C 1
ATOM 1558 O O . SER A 1 196 ? 8.445 0.645 -10.564 1.00 94.62 196 SER A O 1
ATOM 1560 N N . LEU A 1 197 ? 8.062 2.662 -9.695 1.00 89.75 197 LEU A N 1
ATOM 1561 C CA . LEU A 1 197 ? 6.983 2.969 -10.639 1.00 89.75 197 LEU A CA 1
ATOM 1562 C C . LEU A 1 197 ? 7.494 3.086 -12.076 1.00 89.75 197 LEU A C 1
ATOM 1564 O O . LEU A 1 197 ? 6.779 2.765 -13.023 1.00 89.75 197 LEU A O 1
ATOM 1568 N N . ARG A 1 198 ? 8.755 3.505 -12.246 1.00 82.56 198 ARG A N 1
ATOM 1569 C CA . ARG A 1 198 ? 9.389 3.608 -13.566 1.00 82.56 198 ARG A CA 1
ATOM 1570 C C . ARG A 1 198 ? 9.575 2.245 -14.220 1.00 82.56 198 ARG A C 1
ATOM 1572 O O . ARG A 1 198 ? 9.384 2.157 -15.425 1.00 82.56 198 ARG A O 1
ATOM 1579 N N . SER A 1 199 ? 9.913 1.200 -13.457 1.00 79.94 199 SER A N 1
ATOM 1580 C CA . SER A 1 199 ? 10.098 -0.142 -14.031 1.00 79.94 199 SER A CA 1
ATOM 1581 C C . SER A 1 199 ? 8.794 -0.790 -14.485 1.00 79.94 199 SER A C 1
ATOM 1583 O O . SER A 1 199 ? 8.839 -1.722 -15.275 1.00 79.94 199 SER A O 1
ATOM 1585 N N . ILE A 1 200 ? 7.647 -0.293 -14.018 1.00 82.25 200 ILE A N 1
ATOM 1586 C CA . ILE A 1 200 ? 6.321 -0.779 -14.428 1.00 82.25 200 ILE A CA 1
ATOM 1587 C C . ILE A 1 200 ? 5.554 0.203 -15.314 1.00 82.25 200 ILE A C 1
ATOM 1589 O O . ILE A 1 200 ? 4.413 -0.065 -15.674 1.00 82.25 200 ILE A O 1
ATOM 1593 N N . GLY A 1 201 ? 6.145 1.355 -15.647 1.00 79.31 201 GLY A N 1
ATOM 1594 C CA . GLY A 1 201 ? 5.478 2.395 -16.434 1.00 79.31 201 GLY A CA 1
ATOM 1595 C C . GLY A 1 201 ? 4.263 3.023 -15.738 1.00 79.31 201 GLY A C 1
ATOM 1596 O O . GLY A 1 201 ? 3.354 3.508 -16.408 1.00 79.31 201 GLY A O 1
ATOM 1597 N N . PHE A 1 202 ? 4.206 3.008 -14.402 1.00 84.81 202 PHE A N 1
ATOM 1598 C CA . PHE A 1 202 ? 3.071 3.553 -13.655 1.00 84.81 202 PHE A CA 1
ATOM 1599 C C . PHE A 1 202 ? 3.262 5.037 -13.340 1.00 84.81 202 PHE A C 1
ATOM 1601 O O . PHE A 1 202 ? 4.328 5.488 -12.919 1.00 84.81 202 PHE A O 1
ATOM 1608 N N . GLY A 1 203 ? 2.173 5.795 -13.465 1.00 86.62 203 GLY A N 1
ATOM 1609 C CA . GLY A 1 203 ? 2.016 7.077 -12.785 1.00 86.62 203 GLY A CA 1
ATOM 1610 C C . GLY A 1 203 ? 1.489 6.896 -11.357 1.00 86.62 203 GLY A C 1
ATOM 1611 O O . GLY A 1 203 ? 0.970 5.838 -11.000 1.00 86.62 203 GLY A O 1
ATOM 1612 N N . ALA A 1 204 ? 1.555 7.959 -10.549 1.00 90.38 204 ALA A N 1
ATOM 1613 C CA . ALA A 1 204 ? 1.055 7.951 -9.169 1.00 90.38 204 ALA A CA 1
ATOM 1614 C C . ALA A 1 204 ? -0.428 7.548 -9.071 1.00 90.38 204 ALA A C 1
ATOM 1616 O O . ALA A 1 204 ? -0.812 6.822 -8.160 1.00 90.38 204 ALA A O 1
ATOM 1617 N N . ARG A 1 205 ? -1.247 7.995 -10.031 1.00 90.25 205 ARG A N 1
ATOM 1618 C CA . ARG A 1 205 ? -2.673 7.666 -10.104 1.00 90.25 205 ARG A CA 1
ATOM 1619 C C . ARG A 1 205 ? -2.902 6.170 -10.328 1.00 90.25 205 ARG A C 1
ATOM 1621 O O . ARG A 1 205 ? -3.548 5.546 -9.499 1.00 90.25 205 ARG A O 1
ATOM 1628 N N . ASN A 1 206 ? -2.300 5.597 -11.373 1.00 92.31 206 ASN A N 1
ATOM 1629 C CA . ASN A 1 206 ? -2.423 4.166 -11.677 1.00 92.31 206 ASN A CA 1
ATOM 1630 C C . ASN A 1 206 ? -1.940 3.297 -10.509 1.00 92.31 206 ASN A C 1
ATOM 1632 O O . ASN A 1 206 ? -2.525 2.254 -10.239 1.00 92.31 206 ASN A O 1
ATOM 1636 N N . TYR A 1 207 ? -0.890 3.729 -9.799 1.00 95.88 207 TYR A N 1
ATOM 1637 C CA . TYR A 1 207 ? -0.419 3.052 -8.591 1.00 95.88 207 TYR A CA 1
ATOM 1638 C C . TYR A 1 207 ? -1.498 3.011 -7.502 1.00 95.88 207 TYR A C 1
ATOM 1640 O O . TYR A 1 207 ? -1.825 1.932 -7.016 1.00 95.88 207 TYR A O 1
ATOM 1648 N N . VAL A 1 208 ? -2.094 4.159 -7.169 1.00 96.81 208 VAL A N 1
ATOM 1649 C CA . VAL A 1 208 ? -3.167 4.245 -6.164 1.00 96.81 208 VAL A CA 1
ATOM 1650 C C . VAL A 1 208 ? -4.395 3.437 -6.585 1.00 96.81 208 VAL A C 1
ATOM 1652 O O . VAL A 1 208 ? -4.868 2.625 -5.800 1.00 96.81 208 VAL A O 1
ATOM 1655 N N . GLU A 1 209 ? -4.856 3.579 -7.829 1.00 96.12 209 GLU A N 1
ATOM 1656 C CA . GLU A 1 209 ? -6.004 2.821 -8.354 1.00 96.12 209 GLU A CA 1
ATOM 1657 C C . GLU A 1 209 ? -5.742 1.301 -8.335 1.00 96.12 209 GLU A C 1
ATOM 1659 O O . GLU A 1 209 ? -6.648 0.503 -8.101 1.00 96.12 209 GLU A O 1
ATOM 1664 N N . THR A 1 210 ? -4.486 0.876 -8.519 1.00 97.50 210 THR A N 1
ATOM 1665 C CA . THR A 1 210 ? -4.107 -0.543 -8.427 1.00 97.50 210 THR A CA 1
ATOM 1666 C C . THR A 1 210 ? -4.136 -1.057 -6.986 1.00 97.50 210 THR A C 1
ATOM 1668 O O . THR A 1 210 ? -4.588 -2.180 -6.772 1.00 97.50 210 THR A O 1
ATOM 1671 N N . LEU A 1 211 ? -3.729 -0.243 -6.002 1.00 98.50 211 LEU A N 1
ATOM 1672 C CA . LEU A 1 211 ? -3.878 -0.569 -4.574 1.00 98.50 211 LEU A CA 1
ATOM 1673 C C . LEU A 1 211 ? -5.356 -0.639 -4.153 1.00 98.50 211 LEU A C 1
ATOM 1675 O O . LEU A 1 211 ? -5.737 -1.488 -3.348 1.00 98.50 211 LEU A O 1
ATOM 1679 N N . GLU A 1 212 ? -6.206 0.238 -4.697 1.00 98.50 212 GLU A N 1
ATOM 1680 C CA . GLU A 1 212 ? -7.656 0.176 -4.472 1.00 98.50 212 GLU A CA 1
ATOM 1681 C C . GLU A 1 212 ? -8.219 -1.128 -5.036 1.00 98.50 212 GLU A C 1
ATOM 1683 O O . GLU A 1 212 ? -8.890 -1.876 -4.325 1.00 98.50 212 GLU A O 1
ATOM 1688 N N . ARG A 1 213 ? -7.871 -1.457 -6.285 1.00 98.31 213 ARG A N 1
ATOM 1689 C CA . ARG A 1 213 ? -8.290 -2.702 -6.934 1.00 98.31 213 ARG A CA 1
ATOM 1690 C C . ARG A 1 213 ? -7.853 -3.944 -6.159 1.00 98.31 213 ARG A C 1
ATOM 1692 O O . ARG A 1 213 ? -8.669 -4.849 -6.020 1.00 98.31 213 ARG A O 1
ATOM 1699 N N . SER A 1 214 ? -6.627 -3.992 -5.630 1.00 98.44 214 SER A N 1
ATOM 1700 C CA . SER A 1 214 ? -6.168 -5.158 -4.862 1.00 98.44 214 SER A CA 1
ATOM 1701 C C . SER A 1 214 ? -6.979 -5.374 -3.585 1.00 98.44 214 SER A C 1
ATOM 1703 O O . SER A 1 214 ? -7.300 -6.510 -3.256 1.00 98.44 214 SER A O 1
ATOM 1705 N N . MET A 1 215 ? -7.355 -4.299 -2.885 1.00 98.69 215 MET A N 1
ATOM 1706 C CA . MET A 1 215 ? -8.216 -4.395 -1.699 1.00 98.69 215 MET A CA 1
ATOM 1707 C C . MET A 1 215 ? -9.664 -4.757 -2.051 1.00 98.69 215 MET A C 1
ATOM 1709 O O . MET A 1 215 ? -10.301 -5.485 -1.298 1.00 98.69 215 MET A O 1
ATOM 1713 N N . ILE A 1 216 ? -10.190 -4.264 -3.177 1.00 98.69 216 ILE A N 1
ATOM 1714 C CA . ILE A 1 216 ? -11.537 -4.615 -3.655 1.00 98.69 216 ILE A CA 1
ATOM 1715 C C . ILE A 1 216 ? -11.602 -6.097 -4.039 1.00 98.69 216 ILE A C 1
ATOM 1717 O O . ILE A 1 216 ? -12.525 -6.794 -3.625 1.00 98.69 216 ILE A O 1
ATOM 1721 N N . GLU A 1 217 ? -10.615 -6.586 -4.797 1.00 98.44 217 GLU A N 1
ATOM 1722 C CA . GLU A 1 217 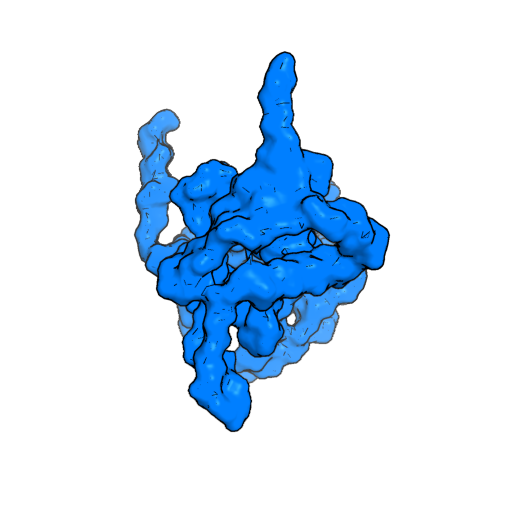? -10.509 -8.003 -5.161 1.00 98.44 217 GLU A CA 1
ATOM 1723 C C . GLU A 1 217 ? -10.384 -8.869 -3.904 1.00 98.44 217 GLU A C 1
ATOM 1725 O O . GLU A 1 217 ? -11.140 -9.825 -3.750 1.00 98.44 217 GLU A O 1
ATOM 1730 N N . PHE A 1 218 ? -9.536 -8.471 -2.953 1.00 98.62 218 PHE A N 1
ATOM 1731 C CA . PHE A 1 218 ? -9.412 -9.150 -1.667 1.00 98.62 218 PHE A CA 1
ATOM 1732 C C . PHE A 1 218 ? -10.742 -9.201 -0.892 1.00 98.62 218 PHE A C 1
ATOM 1734 O O . PHE A 1 218 ? -11.172 -10.275 -0.479 1.00 98.62 218 PHE A O 1
ATOM 1741 N N . ALA A 1 219 ? -11.440 -8.072 -0.741 1.00 98.44 219 ALA A N 1
ATOM 1742 C CA . ALA A 1 219 ? -12.728 -8.018 -0.046 1.00 98.44 219 ALA A CA 1
ATOM 1743 C C . ALA A 1 219 ? -13.788 -8.924 -0.707 1.00 98.44 219 ALA A C 1
ATOM 1745 O O . ALA A 1 219 ? -14.600 -9.545 -0.017 1.00 98.44 219 ALA A O 1
ATOM 1746 N N . SER A 1 220 ? -13.742 -9.061 -2.037 1.00 98.12 220 SER A N 1
ATOM 1747 C CA . SER A 1 220 ? -14.672 -9.914 -2.784 1.00 98.12 220 SER A CA 1
ATOM 1748 C C . SER A 1 220 ? -14.531 -11.409 -2.469 1.00 98.12 220 SER A C 1
ATOM 1750 O O . SER A 1 220 ? -15.532 -12.123 -2.526 1.00 98.12 220 SER A O 1
ATOM 1752 N N . ILE A 1 221 ? -13.341 -11.870 -2.050 1.00 97.56 221 ILE A N 1
ATOM 1753 C CA . ILE A 1 221 ? -13.102 -13.256 -1.593 1.00 97.56 221 ILE A CA 1
ATOM 1754 C C . ILE A 1 221 ? -14.014 -13.596 -0.403 1.00 97.56 221 ILE A C 1
ATOM 1756 O O . ILE A 1 221 ? -14.467 -14.728 -0.265 1.00 97.56 221 ILE A O 1
ATOM 1760 N N . TYR A 1 222 ? -14.338 -12.593 0.415 1.00 98.06 222 TYR A N 1
ATOM 1761 C CA . TYR A 1 222 ? -15.183 -12.702 1.604 1.00 98.06 222 TYR A CA 1
ATOM 1762 C C . TYR A 1 222 ? -16.635 -12.265 1.355 1.00 98.06 222 TYR A C 1
ATOM 1764 O O . TYR A 1 222 ? -17.375 -11.998 2.301 1.00 98.06 222 TYR A O 1
ATOM 1772 N N . GLY A 1 223 ? -17.049 -12.132 0.091 1.00 97.38 223 GLY A N 1
ATOM 1773 C CA . GLY A 1 223 ? -18.400 -11.702 -0.281 1.00 97.38 223 GLY A CA 1
ATOM 1774 C C . GLY A 1 223 ? -18.694 -10.216 -0.038 1.00 97.38 223 GLY A C 1
ATOM 1775 O O . GLY A 1 223 ? -19.829 -9.778 -0.233 1.00 97.38 223 GLY A O 1
ATOM 1776 N N . VAL A 1 224 ? -17.692 -9.419 0.347 1.00 98.19 224 VAL A N 1
ATOM 1777 C CA . VAL A 1 224 ? -17.869 -7.995 0.653 1.00 98.19 224 VAL A CA 1
ATOM 1778 C C . VAL A 1 224 ? -17.859 -7.171 -0.634 1.00 98.19 224 VAL A C 1
ATOM 1780 O O . VAL A 1 224 ? -16.889 -7.161 -1.394 1.00 98.19 224 VAL A O 1
ATOM 1783 N N . LYS A 1 225 ? -18.944 -6.426 -0.873 1.00 97.56 225 LYS A N 1
ATOM 1784 C CA . LYS A 1 225 ? -19.100 -5.545 -2.043 1.00 97.56 225 LYS A CA 1
ATOM 1785 C C . LYS A 1 225 ? -18.406 -4.201 -1.819 1.00 97.56 225 LYS A C 1
ATOM 1787 O O . LYS A 1 225 ? -19.049 -3.193 -1.528 1.00 97.56 225 LYS A O 1
ATOM 1792 N N . ALA A 1 226 ? -17.086 -4.204 -1.956 1.00 98.00 226 ALA A N 1
ATOM 1793 C CA . ALA A 1 226 ? -16.261 -3.011 -1.837 1.00 98.00 226 ALA A CA 1
ATOM 1794 C C . ALA A 1 226 ? -16.131 -2.241 -3.167 1.00 98.00 226 ALA A C 1
ATOM 1796 O O . ALA A 1 226 ? -16.235 -2.809 -4.254 1.00 98.00 226 ALA A O 1
ATOM 1797 N N . ARG A 1 227 ? -15.869 -0.935 -3.083 1.00 97.81 227 ARG A N 1
ATOM 1798 C CA . ARG A 1 227 ? -15.646 -0.036 -4.225 1.00 97.81 227 ARG A CA 1
ATOM 1799 C C . ARG A 1 227 ? -14.538 0.972 -3.938 1.00 97.81 227 ARG A C 1
ATOM 1801 O O . ARG A 1 227 ? -14.250 1.272 -2.780 1.00 97.81 227 ARG A O 1
ATOM 1808 N N . ALA A 1 228 ? -13.957 1.535 -4.993 1.00 96.38 228 ALA A N 1
ATOM 1809 C CA . ALA A 1 228 ? -13.086 2.696 -4.862 1.00 96.38 228 ALA A CA 1
ATOM 1810 C C . ALA A 1 228 ? -13.896 3.916 -4.391 1.00 96.38 228 ALA A C 1
ATOM 1812 O O . ALA A 1 228 ? -15.103 4.028 -4.652 1.00 96.38 228 ALA A O 1
ATOM 1813 N N . GLY A 1 229 ? -13.234 4.817 -3.670 1.00 90.00 229 GLY A N 1
ATOM 1814 C CA . GLY A 1 229 ? -13.849 6.060 -3.220 1.00 90.00 229 GLY A CA 1
ATOM 1815 C C . GLY A 1 229 ? -14.175 7.012 -4.366 1.00 90.00 229 GLY A C 1
ATOM 1816 O O . GLY A 1 229 ? -13.616 6.924 -5.460 1.00 90.00 229 GLY A O 1
ATOM 1817 N N . ASN A 1 230 ? -15.076 7.959 -4.106 1.00 87.94 230 ASN A N 1
ATOM 1818 C CA . ASN A 1 230 ? -15.332 9.035 -5.057 1.00 87.94 230 ASN A CA 1
ATOM 1819 C C . ASN A 1 230 ? -14.156 10.028 -5.085 1.00 87.94 230 ASN A C 1
ATOM 1821 O O . ASN A 1 230 ? -13.136 9.882 -4.404 1.00 87.94 230 ASN A O 1
ATOM 1825 N N . LYS A 1 231 ? -14.293 11.090 -5.884 1.00 83.31 231 LYS A N 1
ATOM 1826 C CA . LYS A 1 231 ? -13.299 12.166 -5.948 1.00 83.31 231 LYS A CA 1
ATOM 1827 C C . LYS A 1 231 ? -12.987 12.686 -4.537 1.00 83.31 231 LYS A C 1
ATOM 1829 O O . LYS A 1 231 ? -13.895 13.052 -3.804 1.00 83.31 231 LYS A O 1
ATOM 1834 N N . CYS A 1 232 ? -11.697 12.748 -4.200 1.00 81.19 232 CYS A N 1
ATOM 1835 C CA . CYS A 1 232 ? -11.164 13.141 -2.884 1.00 81.19 232 CYS A CA 1
ATOM 1836 C C . CYS A 1 232 ? -11.353 12.127 -1.738 1.00 81.19 232 CYS A C 1
ATOM 1838 O O . CYS A 1 232 ? -10.913 12.407 -0.625 1.00 81.19 232 CYS A O 1
ATOM 1840 N N . GLU A 1 233 ? -11.894 10.938 -2.001 1.00 88.19 233 GLU A N 1
ATOM 1841 C CA . GLU A 1 233 ? -12.160 9.896 -0.998 1.00 88.19 233 GLU A CA 1
ATOM 1842 C C . GLU A 1 233 ? -11.232 8.686 -1.162 1.00 88.19 233 GLU A C 1
ATOM 1844 O O . GLU A 1 233 ? -11.659 7.543 -1.041 1.00 88.19 233 GLU A O 1
ATOM 1849 N N . THR A 1 234 ? -9.951 8.921 -1.451 1.00 92.12 234 THR A N 1
ATOM 1850 C CA . THR A 1 234 ? -8.975 7.855 -1.731 1.00 92.12 234 THR A CA 1
ATOM 1851 C C . THR A 1 234 ? -9.023 6.725 -0.697 1.00 92.12 234 THR A C 1
ATOM 1853 O O . THR A 1 234 ? -9.029 6.976 0.519 1.00 92.12 234 THR A O 1
ATOM 1856 N N . GLY A 1 235 ? -9.039 5.486 -1.189 1.00 94.81 235 GLY A N 1
ATOM 1857 C CA . GLY A 1 235 ? -9.239 4.280 -0.393 1.00 94.81 235 GLY A CA 1
ATOM 1858 C C . GLY A 1 235 ? -10.427 3.451 -0.878 1.00 94.81 235 GLY A C 1
ATOM 1859 O O . GLY A 1 235 ? -11.005 3.698 -1.937 1.00 94.81 235 GLY A O 1
ATOM 1860 N N . VAL A 1 236 ? -10.785 2.450 -0.080 1.00 97.69 236 VAL A N 1
ATOM 1861 C CA . VAL A 1 236 ? -11.803 1.453 -0.418 1.00 97.69 236 VAL A CA 1
ATOM 1862 C C . VAL A 1 236 ? -12.939 1.485 0.594 1.00 97.69 236 VAL A C 1
ATOM 1864 O O . VAL A 1 236 ? -12.718 1.643 1.798 1.00 97.69 236 VAL A O 1
ATOM 1867 N N . TRP A 1 237 ? -14.158 1.357 0.078 1.00 97.44 237 TRP A N 1
ATOM 1868 C CA . TRP A 1 237 ? -15.401 1.662 0.778 1.00 97.44 237 TRP A CA 1
ATOM 1869 C C . TRP A 1 237 ? -16.449 0.571 0.571 1.00 97.44 237 TRP A C 1
ATOM 1871 O O . TRP A 1 237 ? -16.522 -0.021 -0.504 1.00 97.44 237 TRP A O 1
ATOM 1881 N N . VAL A 1 238 ? -17.296 0.357 1.575 1.00 97.19 238 VAL A N 1
ATOM 1882 C CA . VAL A 1 238 ? -18.505 -0.472 1.517 1.00 97.19 238 VAL A CA 1
ATOM 1883 C C . VAL A 1 238 ? -19.694 0.436 1.815 1.00 97.19 238 VAL A C 1
ATOM 1885 O O . VAL A 1 238 ? -19.821 0.967 2.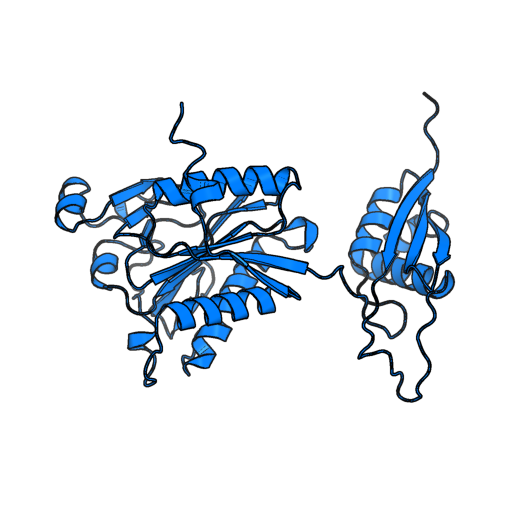918 1.00 97.19 238 VAL A O 1
ATOM 1888 N N . GLY A 1 239 ? -20.534 0.697 0.809 1.00 93.44 239 GLY A N 1
ATOM 1889 C CA . GLY A 1 239 ? -21.493 1.804 0.893 1.00 93.44 239 GLY A CA 1
ATOM 1890 C C . GLY A 1 239 ? -20.753 3.127 1.115 1.00 93.44 239 GLY A C 1
ATOM 1891 O O . GLY A 1 239 ? -19.912 3.486 0.289 1.00 93.44 239 GLY A O 1
ATOM 1892 N N . ASP A 1 240 ? -21.028 3.803 2.231 1.00 91.56 240 ASP A N 1
ATOM 1893 C CA . ASP A 1 240 ? -20.350 5.037 2.662 1.00 91.56 240 ASP A CA 1
ATOM 1894 C C . ASP A 1 240 ? -19.340 4.828 3.802 1.00 91.56 240 ASP A C 1
ATOM 1896 O O . ASP A 1 240 ? -18.778 5.794 4.319 1.00 91.56 240 ASP A O 1
ATOM 1900 N N . ARG A 1 241 ? -19.054 3.569 4.161 1.00 94.56 241 ARG A N 1
ATOM 1901 C CA . ARG A 1 241 ? -18.121 3.210 5.236 1.00 94.56 241 ARG A CA 1
ATOM 1902 C C . ARG A 1 241 ? -16.760 2.821 4.680 1.00 94.56 241 ARG A C 1
ATOM 1904 O O . ARG A 1 241 ? -16.668 2.018 3.751 1.00 94.56 241 ARG A O 1
ATOM 1911 N N . LYS A 1 242 ? -15.680 3.356 5.240 1.00 95.75 242 LYS A N 1
ATOM 1912 C CA . LYS A 1 242 ? -14.316 3.078 4.777 1.00 95.75 242 LYS A CA 1
ATOM 1913 C C . LYS A 1 242 ? -13.787 1.774 5.363 1.00 95.75 242 LYS A C 1
ATOM 1915 O O . LYS A 1 242 ? -13.692 1.655 6.580 1.00 95.75 242 LYS A O 1
ATOM 1920 N N . ILE A 1 243 ? -13.390 0.831 4.512 1.00 97.94 243 ILE A N 1
ATOM 1921 C CA . ILE A 1 243 ? -12.762 -0.438 4.929 1.00 97.94 243 ILE A CA 1
ATOM 1922 C C . ILE A 1 243 ? -11.240 -0.426 4.723 1.00 97.94 243 ILE A C 1
ATOM 1924 O O . ILE A 1 243 ? -10.510 -1.113 5.434 1.00 97.94 243 ILE A O 1
ATOM 1928 N N . GLY A 1 244 ? -10.745 0.381 3.776 1.00 97.44 244 GLY A N 1
ATOM 1929 C CA . GLY A 1 244 ? -9.321 0.481 3.463 1.00 97.44 244 GLY A CA 1
ATOM 1930 C C . GLY A 1 244 ? -8.867 1.918 3.228 1.00 97.44 244 GLY A C 1
ATOM 1931 O O . GLY A 1 244 ? -9.493 2.675 2.481 1.00 97.44 244 GLY A O 1
ATOM 1932 N N . ALA A 1 245 ? -7.754 2.303 3.842 1.00 96.94 245 ALA A N 1
ATOM 1933 C CA . ALA A 1 245 ? -7.099 3.587 3.631 1.00 96.94 245 ALA A CA 1
ATOM 1934 C C . ALA A 1 245 ? -5.855 3.424 2.751 1.00 96.94 245 ALA A C 1
ATOM 1936 O O . ALA A 1 245 ? -5.154 2.419 2.822 1.00 96.94 245 ALA A O 1
ATOM 1937 N N . ILE A 1 246 ? -5.559 4.440 1.938 1.00 97.19 246 ILE A N 1
ATOM 1938 C CA . ILE A 1 246 ? -4.323 4.518 1.154 1.00 97.19 246 ILE A CA 1
ATOM 1939 C C . ILE A 1 246 ? -3.661 5.856 1.442 1.00 97.19 246 ILE A C 1
ATOM 1941 O O . ILE A 1 246 ? -4.272 6.918 1.305 1.00 97.19 246 ILE A O 1
ATOM 1945 N N . GLY A 1 247 ? -2.387 5.797 1.805 1.00 95.50 247 GLY A N 1
ATOM 1946 C CA . GLY A 1 247 ? -1.546 6.960 2.017 1.00 95.50 247 GLY A CA 1
ATOM 1947 C C . GLY A 1 247 ? -0.139 6.621 1.575 1.00 95.50 247 GLY A C 1
ATOM 1948 O O . GLY A 1 247 ? 0.559 5.883 2.257 1.00 95.50 247 GLY A O 1
ATOM 1949 N N . VAL A 1 248 ? 0.274 7.161 0.431 1.00 96.88 248 VAL A N 1
ATOM 1950 C CA . VAL A 1 248 ? 1.545 6.813 -0.218 1.00 96.88 248 VAL A CA 1
ATOM 1951 C C . VAL A 1 248 ? 2.454 8.028 -0.316 1.00 96.88 248 VAL A C 1
ATOM 1953 O O . VAL A 1 248 ? 1.988 9.169 -0.397 1.00 96.88 248 VAL A O 1
ATOM 1956 N N . ARG A 1 249 ? 3.763 7.792 -0.346 1.00 96.81 249 ARG A N 1
ATOM 1957 C CA . ARG A 1 249 ? 4.770 8.776 -0.748 1.00 96.81 249 ARG A CA 1
ATOM 1958 C C . ARG A 1 249 ? 5.520 8.216 -1.947 1.00 96.81 249 ARG A C 1
ATOM 1960 O O . ARG A 1 249 ? 5.867 7.043 -1.974 1.00 96.81 249 ARG A O 1
ATOM 1967 N N . ILE A 1 250 ? 5.769 9.060 -2.941 1.00 96.19 250 ILE A N 1
ATOM 1968 C CA . ILE A 1 250 ? 6.559 8.695 -4.119 1.00 96.19 250 ILE A CA 1
ATOM 1969 C C . ILE A 1 250 ? 7.726 9.669 -4.195 1.00 96.19 250 ILE A C 1
ATOM 1971 O O . ILE A 1 250 ? 7.524 10.878 -4.305 1.00 96.19 250 ILE A O 1
ATOM 1975 N N . SER A 1 251 ? 8.948 9.148 -4.125 1.00 93.62 251 SER A N 1
ATOM 1976 C CA . SER A 1 251 ? 10.177 9.937 -4.212 1.00 93.62 251 SER A CA 1
ATOM 1977 C C . SER A 1 251 ? 11.122 9.298 -5.214 1.00 93.62 251 SER A C 1
ATOM 1979 O O . SER A 1 251 ? 11.374 8.101 -5.163 1.00 93.62 251 SER A O 1
ATOM 1981 N N . SER A 1 252 ? 11.647 10.084 -6.158 1.00 91.62 252 SER A N 1
ATOM 1982 C CA . SER A 1 252 ? 12.523 9.575 -7.231 1.00 91.62 252 SER A CA 1
ATOM 1983 C C . SER A 1 252 ? 11.923 8.412 -8.051 1.00 91.62 252 SER A C 1
ATOM 1985 O O . SER A 1 252 ? 12.660 7.670 -8.689 1.00 91.62 252 SER A O 1
ATOM 1987 N N . GLY A 1 253 ? 10.592 8.260 -8.063 1.00 92.38 253 GLY A N 1
ATOM 1988 C CA . GLY A 1 253 ? 9.900 7.145 -8.720 1.00 92.38 253 GLY A CA 1
ATOM 1989 C C . GLY A 1 253 ? 9.805 5.856 -7.895 1.00 92.38 253 GLY A C 1
ATOM 1990 O O . GLY A 1 253 ? 9.274 4.884 -8.419 1.00 92.38 253 GLY A O 1
ATOM 1991 N N . ILE A 1 254 ? 10.275 5.849 -6.642 1.00 97.50 254 ILE A N 1
ATOM 1992 C CA . ILE A 1 254 ? 10.132 4.733 -5.695 1.00 97.50 254 ILE A CA 1
ATOM 1993 C C . ILE A 1 254 ? 9.012 5.046 -4.697 1.00 97.50 254 ILE A C 1
ATOM 1995 O O . ILE A 1 254 ? 8.893 6.188 -4.234 1.00 97.50 254 ILE A O 1
ATOM 1999 N N . THR A 1 255 ? 8.180 4.053 -4.394 1.00 98.38 255 THR A N 1
ATOM 2000 C CA . THR A 1 255 ? 7.060 4.169 -3.451 1.00 98.38 255 THR A CA 1
ATOM 2001 C C . THR A 1 255 ? 7.490 3.885 -2.010 1.00 98.38 255 THR A C 1
ATOM 2003 O O . THR A 1 255 ? 8.402 3.103 -1.761 1.00 98.38 255 THR A O 1
ATOM 2006 N N . SER A 1 256 ? 6.821 4.524 -1.054 1.00 97.81 256 SER A N 1
ATOM 2007 C CA . SER A 1 256 ? 6.836 4.170 0.366 1.00 97.81 256 SER A CA 1
ATOM 2008 C C . SER A 1 256 ? 5.478 4.473 0.997 1.00 97.81 256 SER A C 1
ATOM 2010 O O . SER A 1 256 ? 4.621 5.120 0.376 1.00 97.81 256 SER A O 1
ATOM 2012 N N . HIS A 1 257 ? 5.280 4.020 2.234 1.00 98.06 257 HIS A N 1
ATOM 2013 C CA . HIS A 1 257 ? 3.964 3.816 2.828 1.00 98.06 257 HIS A CA 1
ATOM 2014 C C . HIS A 1 257 ? 3.120 2.906 1.920 1.00 98.06 257 HIS A C 1
ATOM 2016 O O . HIS A 1 257 ? 3.672 2.063 1.215 1.00 98.06 257 HIS A O 1
ATOM 2022 N N . GLY A 1 258 ? 1.794 3.014 1.931 1.00 97.88 258 GLY A N 1
ATOM 2023 C CA . GLY A 1 258 ? 0.977 2.057 1.195 1.00 97.88 258 GLY A CA 1
ATOM 2024 C C . GLY A 1 258 ? -0.483 2.098 1.586 1.00 97.88 258 GLY A C 1
ATOM 2025 O O . GLY A 1 258 ? -1.114 3.158 1.534 1.00 97.88 258 GLY A O 1
ATOM 2026 N N . LEU A 1 259 ? -1.005 0.928 1.940 1.00 98.31 259 LEU A N 1
ATOM 2027 C CA . LEU A 1 259 ? -2.400 0.729 2.303 1.00 98.31 259 LEU A CA 1
ATOM 2028 C C . LEU A 1 259 ? -2.536 0.164 3.716 1.00 98.31 259 LEU A C 1
ATOM 2030 O O . LEU A 1 259 ? -1.629 -0.487 4.235 1.00 98.31 259 LEU A O 1
ATOM 2034 N N . ALA A 1 260 ? -3.693 0.425 4.308 1.00 98.38 260 ALA A N 1
ATOM 2035 C CA . ALA A 1 260 ? -4.133 -0.114 5.581 1.00 98.38 260 ALA A CA 1
ATOM 2036 C C . ALA A 1 260 ? -5.549 -0.663 5.396 1.00 98.38 260 ALA A C 1
ATOM 2038 O O . ALA A 1 260 ? -6.454 0.098 5.048 1.00 98.38 260 ALA A O 1
ATOM 2039 N N . PHE A 1 261 ? -5.736 -1.965 5.589 1.00 98.69 261 PHE A N 1
ATOM 2040 C CA . PHE A 1 261 ? -7.018 -2.645 5.426 1.00 98.69 261 PHE A CA 1
ATOM 2041 C C . PHE A 1 261 ? -7.534 -3.131 6.783 1.00 98.69 261 PHE A C 1
ATOM 2043 O O . PHE A 1 261 ? -6.833 -3.838 7.508 1.00 98.69 261 PHE A O 1
ATOM 2050 N N . ASN A 1 262 ? -8.757 -2.747 7.141 1.00 98.56 262 ASN A N 1
ATOM 2051 C CA . ASN A 1 262 ? -9.352 -3.080 8.432 1.00 98.56 262 ASN A CA 1
ATOM 2052 C C . ASN A 1 262 ? -9.861 -4.528 8.418 1.00 98.56 262 ASN A C 1
ATOM 2054 O O . ASN A 1 262 ? -10.888 -4.803 7.798 1.00 98.56 262 ASN A O 1
ATOM 2058 N N . ILE A 1 263 ? -9.177 -5.445 9.111 1.00 98.38 263 ILE A N 1
ATOM 2059 C CA . ILE A 1 263 ? -9.659 -6.823 9.293 1.00 98.38 263 ILE A CA 1
ATOM 2060 C C . ILE A 1 263 ? -10.698 -6.836 10.413 1.00 98.38 263 ILE A C 1
ATOM 2062 O O . ILE A 1 263 ? -11.879 -7.064 10.154 1.00 98.38 263 ILE A O 1
ATOM 2066 N N . ASP A 1 264 ? -10.257 -6.526 11.632 1.00 97.81 264 ASP A N 1
ATOM 2067 C CA . ASP A 1 264 ? -11.101 -6.383 12.819 1.00 97.81 264 ASP A CA 1
ATOM 2068 C C . ASP A 1 264 ? -10.487 -5.446 13.885 1.00 97.81 264 ASP A C 1
ATOM 2070 O O . ASP A 1 264 ? -10.399 -5.812 15.057 1.00 97.81 264 ASP A O 1
ATOM 2074 N N . PRO A 1 265 ? -9.984 -4.249 13.515 1.00 97.06 265 PRO A N 1
ATOM 2075 C CA . PRO A 1 265 ? -9.405 -3.343 14.501 1.00 97.06 265 PRO A CA 1
ATOM 2076 C C . PRO A 1 265 ? -10.481 -2.824 15.459 1.00 97.06 265 PRO A C 1
ATOM 2078 O O . PRO A 1 265 ? -11.660 -2.746 15.102 1.00 97.06 265 PRO A O 1
ATOM 2081 N N . ASP A 1 266 ? -10.075 -2.367 16.647 1.00 96.88 266 ASP A N 1
ATOM 2082 C CA . ASP A 1 266 ? -10.983 -1.603 17.504 1.00 96.88 266 ASP A CA 1
ATOM 2083 C C . ASP A 1 266 ? -11.319 -0.266 16.829 1.00 96.88 266 ASP A C 1
ATOM 2085 O O . ASP A 1 266 ? -10.516 0.670 16.775 1.00 96.88 266 ASP A O 1
ATOM 2089 N N . LEU A 1 267 ? -12.530 -0.188 16.275 1.00 95.31 267 LEU A N 1
ATOM 2090 C CA . LEU A 1 267 ? -12.972 0.968 15.505 1.00 95.31 267 LEU A CA 1
ATOM 2091 C C . LEU A 1 267 ? -13.214 2.213 16.372 1.00 95.31 267 LEU A C 1
ATOM 2093 O O . LEU A 1 267 ? -13.297 3.304 15.812 1.00 95.31 267 LEU A O 1
ATOM 2097 N N . LYS A 1 268 ? -13.228 2.094 17.709 1.00 94.38 268 LYS A N 1
ATOM 2098 C CA . LYS A 1 268 ? -13.334 3.246 18.620 1.00 94.38 268 LYS A CA 1
ATOM 2099 C C . LYS A 1 268 ? -12.167 4.217 18.475 1.00 94.38 268 LYS A C 1
ATOM 2101 O O . LYS A 1 268 ? -12.349 5.418 18.633 1.00 94.38 268 LYS A O 1
ATOM 2106 N N . TYR A 1 269 ? -10.981 3.736 18.094 1.00 95.19 269 TYR A N 1
ATOM 2107 C CA . TYR A 1 269 ? -9.848 4.624 17.818 1.00 95.19 269 TYR A CA 1
ATOM 2108 C C . TYR A 1 269 ? -10.135 5.601 16.663 1.00 95.19 269 TYR A C 1
ATOM 2110 O O . TYR A 1 269 ? -9.603 6.707 16.635 1.00 95.19 269 TYR A O 1
ATOM 2118 N N . PHE A 1 270 ? -11.014 5.251 15.721 1.00 93.69 270 PHE A N 1
ATOM 2119 C CA . PHE A 1 270 ? -11.397 6.179 14.658 1.00 93.69 270 PHE A CA 1
ATOM 2120 C C . PHE A 1 270 ? -12.366 7.271 15.131 1.00 93.69 270 PHE A C 1
ATOM 2122 O O . PHE A 1 270 ? -12.428 8.313 14.489 1.00 93.69 270 PHE A O 1
ATOM 2129 N N . GLU A 1 271 ? -13.063 7.091 16.258 1.00 91.81 271 GLU A N 1
ATOM 2130 C CA . GLU A 1 271 ? -13.943 8.117 16.846 1.00 91.81 271 GLU A CA 1
ATOM 2131 C C . GLU A 1 271 ? -13.148 9.316 17.390 1.00 91.81 271 GLU A C 1
ATOM 2133 O O . GLU A 1 271 ? -13.685 10.407 17.561 1.00 91.81 271 GLU A O 1
ATOM 2138 N N . HIS A 1 272 ? -11.846 9.138 17.627 1.00 92.38 272 HIS A N 1
ATOM 2139 C CA . HIS A 1 272 ? -10.941 10.198 18.070 1.00 92.38 272 HIS A CA 1
ATOM 2140 C C . HIS A 1 272 ? -10.339 11.015 16.921 1.00 92.38 272 HIS A C 1
ATOM 2142 O O . HIS A 1 272 ? -9.499 11.882 17.174 1.00 92.38 272 HIS A O 1
ATOM 2148 N N . ILE A 1 273 ? -10.729 10.760 15.667 1.00 90.25 273 ILE A N 1
ATOM 2149 C CA . ILE A 1 273 ? -10.219 11.484 14.500 1.00 90.25 273 ILE A CA 1
ATOM 2150 C C . ILE A 1 273 ? -11.323 11.840 13.503 1.00 90.25 273 ILE A C 1
ATOM 2152 O O . ILE A 1 273 ? -12.332 11.154 13.401 1.00 90.25 273 ILE A O 1
ATOM 2156 N N . VAL A 1 274 ? -11.097 12.882 12.700 1.00 84.88 274 VAL A N 1
ATOM 2157 C CA . VAL A 1 274 ? -11.925 13.210 11.527 1.00 84.88 274 VAL A CA 1
ATOM 2158 C C . VAL A 1 274 ? -11.182 12.782 10.258 1.00 84.88 274 VAL A C 1
ATOM 2160 O O . VAL A 1 274 ? -10.387 13.550 9.703 1.00 84.88 274 VAL A O 1
ATOM 2163 N N . PRO A 1 275 ? -11.380 11.545 9.768 1.00 71.38 275 PRO A N 1
ATOM 2164 C CA . PRO A 1 275 ? -10.633 11.052 8.623 1.00 71.38 275 PRO A CA 1
ATOM 2165 C C . PRO A 1 275 ? -10.980 11.846 7.358 1.00 71.38 275 PRO A C 1
ATOM 2167 O O . PRO A 1 275 ? -12.135 11.992 6.967 1.00 71.38 275 PRO A O 1
ATOM 2170 N N . CYS A 1 276 ? -9.945 12.330 6.666 1.00 63.72 276 CYS A N 1
ATOM 2171 C CA . CYS A 1 276 ? -10.066 13.075 5.405 1.00 63.72 276 CYS A CA 1
ATOM 2172 C C . CYS A 1 276 ? -10.889 14.383 5.479 1.00 63.72 276 CYS A C 1
ATOM 2174 O O . CYS A 1 276 ? -11.227 14.915 4.422 1.00 63.72 276 CYS A O 1
ATOM 2176 N N . GLY A 1 277 ? -11.180 14.913 6.676 1.00 60.53 277 GLY A N 1
ATOM 2177 C CA . GLY A 1 277 ? -11.939 16.159 6.860 1.00 60.53 277 GLY A CA 1
ATOM 2178 C C . GLY A 1 277 ? -13.417 16.079 6.455 1.00 60.53 277 GLY A C 1
ATOM 2179 O O . GLY A 1 277 ? -14.040 17.115 6.241 1.00 60.53 277 GLY A O 1
ATOM 2180 N N . ILE A 1 278 ? -13.973 14.871 6.309 1.00 62.56 278 ILE A N 1
ATOM 2181 C CA . ILE A 1 278 ? -15.389 14.651 5.989 1.00 62.56 278 ILE A CA 1
ATOM 2182 C C . ILE A 1 278 ? -16.027 13.983 7.208 1.00 62.56 278 ILE A C 1
ATOM 2184 O O . ILE A 1 278 ? -15.778 12.808 7.458 1.00 62.56 278 ILE A O 1
ATOM 2188 N N . ALA A 1 279 ? -16.817 14.741 7.969 1.00 59.88 279 ALA A N 1
ATOM 2189 C CA . ALA A 1 279 ? -17.398 14.284 9.234 1.00 59.88 279 ALA A CA 1
ATOM 2190 C C . ALA A 1 279 ? -18.464 13.181 9.068 1.00 59.88 279 ALA A C 1
ATOM 2192 O O . ALA A 1 279 ? -18.648 12.376 9.971 1.00 59.88 279 ALA A O 1
ATOM 2193 N N . ASP A 1 280 ? -19.113 13.094 7.903 1.00 68.69 280 ASP A N 1
ATOM 2194 C CA . ASP A 1 280 ? -20.274 12.213 7.688 1.00 68.69 280 ASP A CA 1
ATOM 2195 C C . ASP A 1 280 ? -19.913 10.795 7.206 1.00 68.69 280 ASP A C 1
ATOM 2197 O O . ASP A 1 280 ? -20.752 10.084 6.654 1.00 68.69 280 ASP A O 1
ATOM 2201 N N . LYS A 1 281 ? -18.648 10.378 7.336 1.00 78.19 281 LYS A N 1
ATOM 2202 C CA . LYS A 1 281 ? -18.163 9.097 6.804 1.00 78.19 281 LYS A CA 1
ATOM 2203 C C . LYS A 1 281 ? -17.655 8.190 7.907 1.00 78.19 281 LYS A C 1
ATOM 2205 O O . LYS A 1 281 ? -16.682 8.497 8.588 1.00 78.19 281 LYS A O 1
ATOM 2210 N N . GLU A 1 282 ? -18.286 7.031 8.018 1.00 89.69 282 GLU A N 1
ATOM 2211 C CA . GLU A 1 282 ? -17.921 6.010 8.991 1.00 89.69 282 GLU A CA 1
ATOM 2212 C C . GLU A 1 282 ? -16.755 5.141 8.499 1.00 89.69 282 GLU A C 1
ATOM 2214 O O . GLU A 1 282 ? -16.385 5.122 7.319 1.00 89.69 282 GLU A O 1
ATOM 2219 N N . VAL A 1 283 ? -16.197 4.360 9.417 1.00 94.62 283 VAL A N 1
ATOM 2220 C CA . VAL A 1 283 ? -15.216 3.309 9.140 1.00 94.62 283 VAL A CA 1
ATOM 2221 C C . VAL A 1 283 ? -15.818 1.943 9.451 1.00 94.62 283 VAL A C 1
ATOM 2223 O O . VAL A 1 283 ? -16.667 1.798 10.328 1.00 94.62 283 VAL A O 1
ATOM 2226 N N . THR A 1 284 ? -15.373 0.923 8.731 1.00 97.25 284 THR A N 1
ATOM 2227 C CA . THR A 1 284 ? -15.804 -0.461 8.926 1.00 97.25 284 THR A CA 1
ATOM 2228 C C . THR A 1 284 ? -14.616 -1.415 8.866 1.00 97.25 284 THR A C 1
ATOM 2230 O O . THR A 1 284 ? -13.477 -0.993 8.655 1.00 97.25 284 THR A O 1
ATOM 2233 N N . SER A 1 285 ? -14.873 -2.699 9.076 1.00 98.25 285 SER A N 1
ATOM 2234 C CA . SER A 1 285 ? -13.890 -3.775 9.056 1.00 98.25 285 SER A CA 1
ATOM 2235 C C . SER A 1 285 ? -14.421 -4.969 8.273 1.00 98.25 285 SER A C 1
ATOM 2237 O O . SER A 1 285 ? -15.631 -5.126 8.107 1.00 98.25 285 SER A O 1
ATOM 2239 N N . LEU A 1 286 ? -13.523 -5.835 7.809 1.00 98.25 286 LEU A N 1
ATOM 2240 C CA . LEU A 1 286 ? -13.897 -7.081 7.150 1.00 98.25 286 LEU A CA 1
ATOM 2241 C C . LEU A 1 286 ? -14.849 -7.894 8.023 1.00 98.25 286 LEU A C 1
ATOM 2243 O O . LEU A 1 286 ? -15.877 -8.347 7.533 1.00 98.25 286 LEU A O 1
ATOM 2247 N N . ARG A 1 287 ? -14.546 -7.999 9.324 1.00 97.81 287 ARG A N 1
ATOM 2248 C CA . ARG A 1 287 ? -15.360 -8.720 10.305 1.00 97.81 287 ARG A CA 1
ATOM 2249 C C . ARG A 1 287 ? -16.795 -8.206 10.401 1.00 97.81 287 ARG A C 1
ATOM 2251 O O . ARG A 1 287 ? -17.692 -9.006 10.639 1.00 97.81 287 ARG A O 1
ATOM 2258 N N . ARG A 1 288 ? -17.015 -6.898 10.245 1.00 97.56 288 ARG A N 1
ATOM 2259 C CA . ARG A 1 288 ? -18.358 -6.298 10.281 1.00 97.56 288 ARG A CA 1
ATOM 2260 C C . ARG A 1 288 ? -19.142 -6.496 8.988 1.00 97.56 288 ARG A C 1
ATOM 2262 O O . ARG A 1 288 ? -20.365 -6.505 9.033 1.00 97.56 288 ARG A O 1
ATOM 2269 N N . GLU A 1 289 ? -18.456 -6.602 7.853 1.00 97.88 289 GLU A N 1
ATOM 2270 C CA . GLU A 1 289 ? -19.090 -6.603 6.528 1.00 97.88 289 GLU A CA 1
ATOM 2271 C C . GLU A 1 289 ? -19.278 -8.007 5.933 1.00 97.88 289 GLU A C 1
ATOM 2273 O O . GLU A 1 289 ? -19.941 -8.137 4.905 1.00 97.88 289 GLU A O 1
ATOM 2278 N N . THR A 1 290 ? -18.694 -9.051 6.533 1.00 96.69 290 THR A N 1
ATOM 2279 C CA . THR A 1 290 ? -18.822 -10.437 6.059 1.00 96.69 290 THR A CA 1
ATOM 2280 C C . THR A 1 290 ? -19.576 -11.323 7.044 1.00 96.69 290 THR A C 1
ATOM 2282 O O . THR A 1 290 ? -19.356 -11.265 8.251 1.00 96.69 290 THR A O 1
ATOM 2285 N N . ASP A 1 291 ? -20.397 -12.223 6.504 1.00 93.06 291 ASP A N 1
ATOM 2286 C CA . ASP A 1 291 ? -21.009 -13.331 7.248 1.00 93.06 291 ASP A CA 1
ATOM 2287 C C . ASP A 1 291 ? -20.085 -14.566 7.322 1.00 93.06 291 ASP A C 1
ATOM 2289 O O . ASP A 1 291 ? -20.419 -15.584 7.931 1.00 93.06 291 ASP A O 1
ATOM 2293 N N . THR A 1 292 ? -18.914 -14.503 6.679 1.00 92.75 292 THR A N 1
ATOM 2294 C CA . THR A 1 292 ? -17.965 -15.618 6.599 1.00 92.75 292 THR A CA 1
ATOM 2295 C C . THR A 1 292 ? -17.108 -15.695 7.861 1.00 92.75 292 THR A C 1
ATOM 2297 O O . THR A 1 292 ? -16.660 -14.683 8.403 1.00 92.75 292 THR A O 1
ATOM 2300 N N . LEU A 1 293 ? -16.808 -16.913 8.317 1.00 93.19 293 LEU A N 1
ATOM 2301 C CA . LEU A 1 293 ? -15.805 -17.105 9.360 1.00 93.19 293 LEU A CA 1
ATOM 2302 C C . LEU A 1 293 ? -14.424 -16.707 8.820 1.00 93.19 293 LEU A C 1
ATOM 2304 O O . LEU A 1 293 ? -13.933 -17.296 7.859 1.00 93.19 293 LEU A O 1
ATOM 2308 N N . LEU A 1 294 ? -13.805 -15.707 9.446 1.00 96.06 294 LEU A N 1
ATOM 2309 C CA . LEU A 1 294 ? -12.473 -15.250 9.067 1.00 96.06 294 LEU A CA 1
ATOM 2310 C C . LEU A 1 294 ? -11.414 -16.305 9.436 1.00 96.06 294 LEU A C 1
ATOM 2312 O O . LEU A 1 294 ? -11.466 -16.837 10.549 1.00 96.06 294 LEU A O 1
ATOM 2316 N N . PRO A 1 295 ? -10.460 -16.612 8.535 1.00 97.00 295 PRO A N 1
ATOM 2317 C CA . PRO A 1 295 ? -9.317 -17.456 8.862 1.00 97.00 295 PRO A CA 1
ATOM 2318 C C . PRO A 1 295 ? -8.339 -16.701 9.778 1.00 97.00 295 PRO A C 1
ATOM 2320 O O . PRO A 1 295 ? -8.607 -15.580 10.216 1.00 97.00 295 PRO A O 1
ATOM 2323 N N . SER A 1 296 ? -7.190 -17.312 10.080 1.00 96.31 296 SER A N 1
ATOM 2324 C CA . SER A 1 296 ? -6.137 -16.626 10.833 1.00 96.31 296 SER A CA 1
ATOM 2325 C C . SER A 1 296 ? -5.672 -15.360 10.108 1.00 96.31 296 SER A C 1
ATOM 2327 O O . SER A 1 296 ? -5.695 -15.275 8.877 1.00 96.31 296 SER A O 1
ATOM 2329 N N . GLU A 1 297 ? -5.204 -14.374 10.872 1.00 93.19 297 GLU A N 1
ATOM 2330 C CA . GLU A 1 297 ? -4.721 -13.117 10.293 1.00 93.19 297 GLU A CA 1
ATOM 2331 C C . GLU A 1 297 ? -3.556 -13.320 9.332 1.00 93.19 297 GLU A C 1
ATOM 2333 O O . GLU A 1 297 ? -3.450 -12.607 8.341 1.00 93.19 297 GLU A O 1
ATOM 2338 N N . GLU A 1 298 ? -2.712 -14.320 9.577 1.00 93.69 298 GLU A N 1
ATOM 2339 C CA . GLU A 1 298 ? -1.632 -14.667 8.660 1.00 93.69 298 GLU A CA 1
ATOM 2340 C C . GLU A 1 298 ? -2.169 -15.017 7.267 1.00 93.69 298 GLU A C 1
ATOM 2342 O O . GLU A 1 298 ? -1.722 -14.439 6.277 1.00 93.69 298 GLU A O 1
ATOM 2347 N N . VAL A 1 299 ? -3.193 -15.873 7.192 1.00 96.44 299 VAL A N 1
ATOM 2348 C CA . VAL A 1 299 ? -3.837 -16.244 5.924 1.00 96.44 299 VAL A CA 1
ATOM 2349 C C . VAL A 1 299 ? -4.485 -15.025 5.268 1.00 96.44 299 VAL A C 1
ATOM 2351 O O . VAL A 1 299 ? -4.408 -14.856 4.052 1.00 96.44 299 VAL A O 1
ATOM 2354 N N . ILE A 1 300 ? -5.091 -14.136 6.059 1.00 97.19 300 ILE A N 1
ATOM 2355 C CA . ILE A 1 300 ? -5.671 -12.886 5.553 1.00 97.19 300 ILE A CA 1
ATOM 2356 C C . ILE A 1 300 ? -4.593 -11.988 4.930 1.00 97.19 300 ILE A C 1
ATOM 2358 O O . ILE A 1 300 ? -4.771 -11.487 3.817 1.00 97.19 300 ILE A O 1
ATOM 2362 N N . HIS A 1 301 ? -3.464 -11.807 5.617 1.00 96.56 301 HIS A N 1
ATOM 2363 C CA . HIS A 1 301 ? -2.328 -11.046 5.104 1.00 96.56 301 HIS A CA 1
ATOM 2364 C C . HIS A 1 301 ? -1.786 -11.666 3.810 1.00 96.56 301 HIS A C 1
ATOM 2366 O O . HIS A 1 301 ? -1.539 -10.939 2.849 1.00 96.56 301 HIS A O 1
ATOM 2372 N N . GLU A 1 302 ? -1.642 -12.990 3.748 1.00 96.88 302 GLU A N 1
ATOM 2373 C CA . GLU A 1 302 ? -1.189 -13.701 2.548 1.00 96.88 302 GLU A CA 1
ATOM 2374 C C . GLU A 1 302 ? -2.132 -13.528 1.358 1.00 96.88 302 GLU A C 1
ATOM 2376 O O . GLU A 1 302 ? -1.687 -13.251 0.243 1.00 96.88 302 GLU A O 1
ATOM 2381 N N . GLN A 1 303 ? -3.439 -13.630 1.585 1.00 98.25 303 GLN A N 1
ATOM 2382 C CA . GLN A 1 303 ? -4.442 -13.432 0.543 1.00 98.25 303 GLN A CA 1
ATOM 2383 C C . GLN A 1 303 ? -4.464 -11.989 0.029 1.00 98.25 303 GLN A C 1
ATOM 2385 O O . GLN A 1 303 ? -4.556 -11.770 -1.182 1.00 98.25 303 GLN A O 1
ATOM 2390 N N . LEU A 1 304 ? -4.334 -10.998 0.917 1.00 98.50 304 LEU A N 1
ATOM 2391 C CA . LEU A 1 304 ? -4.245 -9.593 0.516 1.00 98.50 304 LEU A CA 1
ATOM 2392 C C . LEU A 1 304 ? -2.961 -9.320 -0.283 1.00 98.50 304 LEU A C 1
ATOM 2394 O O . LEU A 1 304 ? -3.008 -8.645 -1.315 1.00 98.50 304 LEU A O 1
ATOM 2398 N N . VAL A 1 305 ? -1.828 -9.882 0.148 1.00 98.44 305 VAL A N 1
ATOM 2399 C CA . VAL A 1 305 ? -0.553 -9.837 -0.587 1.00 98.44 305 VAL A CA 1
ATOM 2400 C C . VAL A 1 305 ? -0.698 -10.482 -1.964 1.00 98.44 305 VAL A C 1
ATOM 2402 O O . VAL A 1 305 ? -0.239 -9.905 -2.945 1.00 98.44 305 VAL A O 1
ATOM 2405 N N . SER A 1 306 ? -1.367 -11.633 -2.065 1.00 98.00 306 SER A N 1
ATOM 2406 C CA . SER A 1 306 ? -1.614 -12.324 -3.336 1.00 98.00 306 SER A CA 1
ATOM 2407 C C . SER A 1 306 ? -2.447 -11.467 -4.297 1.00 98.00 306 SER A C 1
ATOM 2409 O O . SER A 1 306 ? -2.072 -11.291 -5.459 1.00 98.00 306 SER A O 1
ATOM 2411 N N . CYS A 1 307 ? -3.518 -10.835 -3.800 1.00 98.38 307 CYS A N 1
ATOM 2412 C CA . CYS A 1 307 ? -4.325 -9.899 -4.588 1.00 98.38 307 CYS A CA 1
ATOM 2413 C C . CYS A 1 307 ? -3.495 -8.699 -5.062 1.00 98.38 307 CYS A C 1
ATOM 2415 O O . CYS A 1 307 ? -3.604 -8.284 -6.216 1.00 98.38 307 CYS A O 1
ATOM 2417 N N . LEU A 1 308 ? -2.628 -8.153 -4.202 1.00 98.38 308 LEU A N 1
ATOM 2418 C CA . LEU A 1 308 ? -1.715 -7.072 -4.571 1.00 98.38 308 LEU A CA 1
ATOM 2419 C C . LEU A 1 308 ? -0.717 -7.525 -5.640 1.00 98.38 308 LEU A C 1
ATOM 2421 O O . LEU A 1 308 ? -0.573 -6.856 -6.664 1.00 98.38 308 LEU A O 1
ATOM 2425 N N . ALA A 1 309 ? -0.059 -8.665 -5.437 1.00 97.50 309 ALA A N 1
ATOM 2426 C CA . ALA A 1 309 ? 0.923 -9.211 -6.363 1.00 97.50 309 ALA A CA 1
ATOM 2427 C C . ALA A 1 309 ? 0.312 -9.406 -7.758 1.00 97.50 309 ALA A C 1
ATOM 2429 O O . ALA A 1 309 ? 0.854 -8.913 -8.749 1.00 97.50 309 ALA A O 1
ATOM 2430 N N . LYS A 1 310 ? -0.884 -10.001 -7.826 1.00 94.75 310 LYS A N 1
ATOM 2431 C CA . LYS A 1 310 ? -1.656 -10.167 -9.063 1.00 94.75 310 LYS A CA 1
ATOM 2432 C C . LYS A 1 310 ? -2.049 -8.826 -9.690 1.00 94.75 310 LYS A C 1
ATOM 2434 O O . LYS A 1 310 ? -1.860 -8.628 -10.892 1.00 94.75 310 LYS A O 1
ATOM 2439 N N . ALA A 1 311 ? -2.539 -7.874 -8.893 1.00 94.50 311 ALA A N 1
ATOM 2440 C CA . ALA A 1 311 ? -2.949 -6.553 -9.374 1.00 94.50 311 ALA A CA 1
ATOM 2441 C C . ALA A 1 311 ? -1.781 -5.745 -9.968 1.00 94.50 311 ALA A C 1
ATOM 2443 O O . ALA A 1 311 ? -1.984 -5.006 -10.935 1.00 94.50 311 ALA A O 1
ATOM 2444 N N . PHE A 1 312 ? -0.570 -5.909 -9.429 1.00 93.56 312 PHE A N 1
ATOM 2445 C CA . PHE A 1 312 ? 0.675 -5.349 -9.969 1.00 93.56 312 PHE A CA 1
ATOM 2446 C C . PHE A 1 312 ? 1.372 -6.250 -10.985 1.00 93.56 312 PHE A C 1
ATOM 2448 O O . PHE A 1 312 ? 2.416 -5.873 -11.523 1.00 93.56 312 PHE A O 1
ATOM 2455 N N . SER A 1 313 ? 0.775 -7.406 -11.265 1.00 91.19 313 SER A N 1
ATOM 2456 C CA . SER A 1 313 ? 1.266 -8.394 -12.206 1.00 91.19 313 SER A CA 1
ATOM 2457 C C . SER A 1 313 ? 2.710 -8.828 -11.944 1.00 91.19 313 SER A C 1
ATOM 2459 O O . SER A 1 313 ? 3.562 -8.754 -12.832 1.00 91.19 313 SER A O 1
ATOM 2461 N N . TYR A 1 314 ? 2.973 -9.202 -10.697 1.00 91.50 314 TYR A N 1
ATOM 2462 C CA . TYR A 1 314 ? 4.134 -10.004 -10.340 1.00 91.50 314 TYR A CA 1
ATOM 2463 C C . TYR A 1 314 ? 3.880 -11.458 -10.721 1.00 91.50 314 TYR A C 1
ATOM 2465 O O . TYR A 1 314 ? 2.753 -11.941 -10.602 1.00 91.50 314 TYR A O 1
ATOM 2473 N N . ASP A 1 315 ? 4.931 -12.116 -11.186 1.00 87.19 315 ASP A N 1
ATOM 2474 C CA . ASP A 1 315 ? 4.895 -13.506 -11.631 1.00 87.19 315 ASP A CA 1
ATOM 2475 C C . ASP A 1 315 ? 5.207 -14.440 -10.454 1.00 87.19 315 ASP A C 1
ATOM 2477 O O . ASP A 1 315 ? 4.556 -15.467 -10.295 1.00 87.19 315 ASP A O 1
ATOM 2481 N N . ASP A 1 316 ? 6.109 -14.008 -9.563 1.00 90.12 316 ASP A N 1
ATOM 2482 C CA . ASP A 1 316 ? 6.514 -14.752 -8.372 1.00 90.12 316 ASP A CA 1
ATOM 2483 C C . ASP A 1 316 ? 6.440 -13.898 -7.104 1.00 90.12 316 ASP A C 1
ATOM 2485 O O . ASP A 1 316 ? 6.730 -12.696 -7.104 1.00 90.12 316 ASP A O 1
ATOM 2489 N N . VAL A 1 317 ? 6.116 -14.551 -5.988 1.00 95.25 317 VAL A N 1
ATOM 2490 C CA . VAL A 1 317 ? 6.154 -13.967 -4.644 1.00 95.25 317 VAL A CA 1
ATOM 2491 C C . VAL A 1 317 ? 7.122 -14.776 -3.791 1.00 95.25 317 VAL A C 1
ATOM 2493 O O . VAL A 1 317 ? 6.904 -15.962 -3.553 1.00 95.25 317 VAL A O 1
ATOM 2496 N N . VAL A 1 318 ? 8.188 -14.131 -3.319 1.00 94.88 318 VAL A N 1
ATOM 2497 C CA . VAL A 1 318 ? 9.196 -14.752 -2.451 1.00 94.88 318 VAL A CA 1
ATOM 2498 C C . VAL A 1 318 ? 9.007 -14.246 -1.032 1.00 94.88 318 VAL A C 1
ATOM 2500 O O . VAL A 1 318 ? 9.241 -13.074 -0.739 1.00 94.88 318 VAL A O 1
ATOM 2503 N N . TRP A 1 319 ? 8.602 -15.145 -0.144 1.00 93.19 319 TRP A N 1
ATOM 2504 C CA . TRP A 1 319 ? 8.407 -14.850 1.270 1.00 93.19 319 TRP A CA 1
ATOM 2505 C C . TRP A 1 319 ? 9.737 -14.867 2.028 1.00 93.19 319 TRP A C 1
ATOM 2507 O O . TRP A 1 319 ? 10.568 -15.756 1.840 1.00 93.19 319 TRP A O 1
ATOM 2517 N N . LYS A 1 320 ? 9.942 -13.864 2.881 1.00 88.56 320 LYS A N 1
ATOM 2518 C CA . LYS A 1 320 ? 11.089 -13.726 3.782 1.00 88.56 320 LYS A CA 1
ATOM 2519 C C . LYS A 1 320 ? 10.573 -13.720 5.220 1.00 88.56 320 LYS A C 1
ATOM 2521 O O . LYS A 1 320 ? 9.686 -12.932 5.554 1.00 88.56 320 LYS A O 1
ATOM 2526 N N . GLU A 1 321 ? 11.130 -14.602 6.045 1.00 70.06 321 GLU A N 1
ATOM 2527 C CA . GLU A 1 321 ? 10.645 -14.854 7.411 1.00 70.06 321 GLU A CA 1
ATOM 2528 C C . GLU A 1 321 ? 11.500 -14.204 8.508 1.00 70.06 321 GLU A C 1
ATOM 2530 O O . GLU A 1 321 ? 11.026 -14.076 9.631 1.00 70.06 321 GLU A O 1
ATOM 2535 N N . ASP A 1 322 ? 12.719 -13.741 8.202 1.00 61.91 322 ASP A N 1
ATOM 2536 C CA . ASP A 1 322 ? 13.646 -13.255 9.230 1.00 61.91 322 ASP A CA 1
ATOM 2537 C C . ASP A 1 322 ? 14.078 -11.790 9.039 1.00 61.91 322 ASP A C 1
ATOM 2539 O O . ASP A 1 322 ? 15.047 -11.511 8.327 1.00 61.91 322 ASP A O 1
ATOM 2543 N N . PRO A 1 323 ? 13.397 -10.829 9.688 1.00 54.50 323 PRO A N 1
ATOM 2544 C CA . PRO A 1 323 ? 13.756 -9.421 9.619 1.00 54.50 323 PRO A CA 1
ATOM 2545 C C . PRO A 1 323 ? 14.971 -9.030 10.466 1.00 54.50 323 PRO A C 1
ATOM 2547 O O . PRO A 1 323 ? 15.383 -7.873 10.359 1.00 54.50 323 PRO A O 1
ATOM 2550 N N . SER A 1 324 ? 15.561 -9.931 11.267 1.00 52.09 324 SER A N 1
ATOM 2551 C CA . SER A 1 324 ? 16.782 -9.638 12.046 1.00 52.09 324 SER A CA 1
ATOM 2552 C C . SER A 1 324 ? 17.916 -9.150 11.138 1.00 52.09 324 SER A C 1
ATOM 2554 O O . SER A 1 324 ? 18.573 -8.157 11.435 1.00 52.09 324 SER A O 1
ATOM 2556 N N . VAL A 1 325 ? 18.017 -9.703 9.926 1.00 52.09 325 VAL A N 1
ATOM 2557 C CA . VAL A 1 325 ? 18.965 -9.274 8.883 1.00 52.09 325 VAL A CA 1
ATOM 2558 C C . VAL A 1 325 ? 18.827 -7.786 8.522 1.00 52.09 325 VAL A C 1
ATOM 2560 O O . VAL A 1 325 ? 19.803 -7.150 8.120 1.00 52.09 325 VAL A O 1
ATOM 2563 N N . ILE A 1 326 ? 17.635 -7.192 8.669 1.00 54.34 326 ILE A N 1
ATOM 2564 C CA . ILE A 1 326 ? 17.409 -5.773 8.357 1.00 54.34 326 ILE A CA 1
ATOM 2565 C C . ILE A 1 326 ? 17.318 -4.900 9.616 1.00 54.34 326 ILE A C 1
ATOM 2567 O O . ILE A 1 326 ? 17.738 -3.739 9.562 1.00 54.34 326 ILE A O 1
ATOM 2571 N N . LEU A 1 327 ? 16.810 -5.437 10.729 1.00 51.53 327 LEU A N 1
ATOM 2572 C CA . LEU A 1 327 ? 16.594 -4.716 11.987 1.00 51.53 327 LEU A CA 1
ATOM 2573 C C . LEU A 1 327 ? 17.837 -4.674 12.900 1.00 51.53 327 LEU A C 1
ATOM 2575 O O . LEU A 1 327 ? 17.998 -3.673 13.595 1.00 51.53 327 LEU A O 1
ATOM 2579 N N . ASP A 1 328 ? 18.735 -5.669 12.858 1.00 45.75 328 ASP A N 1
ATOM 2580 C CA . ASP A 1 328 ? 19.910 -5.749 13.754 1.00 45.75 328 ASP A CA 1
ATOM 2581 C C . ASP A 1 328 ? 21.125 -4.946 13.277 1.00 45.75 328 ASP A C 1
ATOM 2583 O O . ASP A 1 328 ? 22.037 -4.679 14.055 1.00 45.75 328 ASP A O 1
ATOM 2587 N N . THR A 1 329 ? 21.124 -4.442 12.039 1.00 43.69 329 THR A N 1
ATOM 2588 C CA . THR A 1 329 ? 22.199 -3.548 11.547 1.00 43.69 329 THR A CA 1
ATOM 2589 C C . THR A 1 329 ? 22.276 -2.171 12.240 1.00 43.69 329 THR A C 1
ATOM 2591 O O . THR A 1 329 ? 22.950 -1.287 11.727 1.00 43.69 329 THR A O 1
ATOM 2594 N N . GLN A 1 330 ? 21.597 -1.953 13.375 1.00 40.91 330 GLN A N 1
ATOM 2595 C CA . GLN A 1 330 ? 21.689 -0.723 14.182 1.00 40.91 330 GLN A CA 1
ATOM 2596 C C . GLN A 1 330 ? 21.732 -0.960 15.706 1.00 40.91 330 GLN A C 1
ATOM 2598 O O . GLN A 1 330 ? 21.360 -0.073 16.472 1.00 40.91 330 GLN A O 1
ATOM 2603 N N . ALA A 1 331 ? 22.186 -2.128 16.173 1.00 36.56 331 ALA A N 1
ATOM 2604 C CA . ALA A 1 331 ? 22.577 -2.276 17.582 1.00 36.56 331 ALA A CA 1
ATOM 2605 C C . ALA A 1 331 ? 24.001 -1.745 17.876 1.00 36.56 331 ALA A C 1
ATOM 2607 O O . ALA A 1 331 ? 24.389 -1.665 19.039 1.00 36.56 331 ALA A O 1
ATOM 2608 N N . GLU A 1 332 ? 24.753 -1.340 16.850 1.00 31.67 332 GLU A N 1
ATOM 2609 C CA . GLU A 1 332 ? 26.094 -0.759 16.966 1.00 31.67 332 GLU A CA 1
ATOM 2610 C C . GLU A 1 332 ? 26.171 0.536 16.141 1.00 31.67 332 GLU A C 1
ATOM 2612 O O . GLU A 1 332 ? 26.458 0.484 14.950 1.00 31.67 332 GLU A O 1
ATOM 2617 N N . GLU A 1 333 ? 25.832 1.676 16.754 1.00 31.70 333 GLU A N 1
ATOM 2618 C CA . GLU A 1 333 ? 26.483 2.996 16.569 1.00 31.70 333 GLU A CA 1
ATOM 2619 C C . GLU A 1 333 ? 25.903 4.053 17.520 1.00 31.70 333 GLU A C 1
ATOM 2621 O O . GLU A 1 333 ? 24.670 4.290 17.497 1.00 31.70 333 GLU A O 1
#